Protein AF-A0A9P6SAM5-F1 (afdb_monomer)

Structure (mmCIF, N/CA/C/O backbone):
data_AF-A0A9P6SAM5-F1
#
_entry.id   AF-A0A9P6SAM5-F1
#
loop_
_atom_site.group_PDB
_atom_site.id
_atom_site.type_symbol
_atom_site.label_atom_id
_atom_site.label_alt_id
_atom_site.label_comp_id
_atom_site.label_asym_id
_atom_site.label_entity_id
_atom_site.label_seq_id
_atom_site.pdbx_PDB_ins_code
_atom_site.Cartn_x
_atom_site.Cartn_y
_atom_site.Cartn_z
_atom_site.occupancy
_atom_site.B_iso_or_equiv
_atom_site.auth_seq_id
_atom_site.auth_comp_id
_atom_site.auth_asym_id
_atom_site.auth_atom_id
_atom_site.pdbx_PDB_model_num
ATOM 1 N N . MET A 1 1 ? -20.420 4.604 18.795 1.00 51.47 1 MET A N 1
ATOM 2 C CA . MET A 1 1 ? -19.917 5.066 17.487 1.00 51.47 1 MET A CA 1
ATOM 3 C C . MET A 1 1 ? -20.581 6.407 17.239 1.00 51.47 1 MET A C 1
ATOM 5 O O . MET A 1 1 ? -21.797 6.431 17.115 1.00 51.47 1 MET A O 1
ATOM 9 N N . ASN A 1 2 ? -19.837 7.511 17.305 1.00 56.88 2 ASN A N 1
ATOM 10 C CA . ASN A 1 2 ? -20.409 8.834 17.048 1.00 56.88 2 ASN A CA 1
ATOM 11 C C . ASN A 1 2 ? -20.203 9.137 15.567 1.00 56.88 2 ASN A C 1
ATOM 13 O O . ASN A 1 2 ? -19.068 9.198 15.097 1.00 56.88 2 ASN A O 1
ATOM 17 N N . LEU A 1 3 ? -21.303 9.254 14.830 1.00 57.47 3 LEU A N 1
ATOM 18 C CA . LEU A 1 3 ? -21.285 9.698 13.444 1.00 57.47 3 LEU A CA 1
ATOM 19 C C . LEU A 1 3 ? -21.326 11.225 13.449 1.00 57.47 3 LEU A C 1
ATOM 21 O O . LEU A 1 3 ? -22.303 11.811 13.904 1.00 57.47 3 LEU A O 1
ATOM 25 N N . LEU A 1 4 ? -20.276 11.863 12.937 1.00 61.88 4 LEU A N 1
ATOM 26 C CA . LEU A 1 4 ? -20.308 13.292 12.636 1.00 61.88 4 LEU A CA 1
ATOM 27 C C . LEU A 1 4 ? -21.024 13.456 11.291 1.00 61.88 4 LEU A C 1
ATOM 29 O O . LEU A 1 4 ? -20.407 13.289 10.240 1.00 61.88 4 LEU A O 1
ATOM 33 N N . GLN A 1 5 ? -22.340 13.678 11.325 1.00 59.84 5 GLN A N 1
ATOM 34 C CA . GLN A 1 5 ? -23.149 13.887 10.112 1.00 59.84 5 GLN A CA 1
ATOM 35 C C . GLN A 1 5 ? -23.360 15.367 9.772 1.00 59.84 5 GLN A C 1
ATOM 37 O O . GLN A 1 5 ? -23.709 15.659 8.633 1.00 59.84 5 GLN A O 1
ATOM 42 N N . ASP A 1 6 ? -23.084 16.280 10.713 1.00 60.69 6 ASP A N 1
ATOM 43 C CA . ASP A 1 6 ? -23.475 17.693 10.595 1.00 60.69 6 ASP A CA 1
ATOM 44 C C . ASP A 1 6 ? -22.291 18.680 10.544 1.00 60.69 6 ASP A C 1
ATOM 46 O O . ASP A 1 6 ? -22.498 19.883 10.422 1.00 60.69 6 ASP A O 1
ATOM 50 N N . ALA A 1 7 ? -21.040 18.203 10.597 1.00 65.12 7 ALA A N 1
ATOM 51 C CA . ALA A 1 7 ? -19.860 19.071 10.534 1.00 65.12 7 ALA A CA 1
ATOM 52 C C . ALA A 1 7 ? -19.531 19.454 9.081 1.00 65.12 7 ALA A C 1
ATOM 54 O O . ALA A 1 7 ? -19.151 18.596 8.284 1.00 65.12 7 ALA A O 1
ATOM 55 N N . SER A 1 8 ? -19.647 20.736 8.733 1.00 66.69 8 SER A N 1
ATOM 56 C CA . SER A 1 8 ? -19.355 21.249 7.386 1.00 66.69 8 SER A CA 1
ATOM 57 C C . SER A 1 8 ? -17.994 21.944 7.274 1.00 66.69 8 SER A C 1
ATOM 59 O O . SER A 1 8 ? -17.423 22.005 6.187 1.00 66.69 8 SER A O 1
ATOM 61 N N . THR A 1 9 ? -17.442 22.414 8.396 1.00 70.25 9 THR A N 1
ATOM 62 C CA . THR A 1 9 ? -16.148 23.104 8.477 1.00 70.25 9 THR A CA 1
ATOM 63 C C . THR A 1 9 ? -15.215 22.451 9.505 1.00 70.25 9 THR A C 1
ATOM 65 O O . THR A 1 9 ? -15.633 21.686 10.377 1.00 70.25 9 THR A O 1
ATOM 68 N N . ALA A 1 10 ? -13.917 22.771 9.441 1.00 64.69 10 ALA A N 1
ATOM 69 C CA . ALA A 1 10 ? -12.960 22.364 10.476 1.00 64.69 10 ALA A CA 1
ATOM 70 C C . ALA A 1 10 ? -13.238 23.023 11.845 1.00 64.69 10 ALA A C 1
ATOM 72 O O . ALA A 1 10 ? -12.819 22.489 12.872 1.00 64.69 10 ALA A O 1
ATOM 73 N N . GLY A 1 11 ? -13.937 24.167 11.866 1.00 70.25 11 GLY A N 1
ATOM 74 C CA . GLY A 1 11 ? -14.442 24.788 13.092 1.00 70.25 11 GLY A CA 1
ATOM 75 C C . GLY A 1 11 ? -15.536 23.933 13.724 1.00 70.25 11 GLY A C 1
ATOM 76 O O . GLY A 1 11 ? -15.411 23.554 14.885 1.00 70.25 11 GLY A O 1
ATOM 77 N N . ASP A 1 12 ? -16.508 23.500 12.916 1.00 71.44 12 ASP A N 1
ATOM 78 C CA . ASP A 1 12 ? -17.615 22.645 13.359 1.00 71.44 12 ASP A CA 1
ATOM 79 C C . ASP A 1 12 ? -17.099 21.330 13.964 1.00 71.44 12 ASP A C 1
ATOM 81 O O . ASP A 1 12 ? -17.643 20.836 14.947 1.00 71.44 12 ASP A O 1
ATOM 85 N N . LEU A 1 13 ? -16.005 20.770 13.427 1.00 69.31 13 LEU A N 1
ATOM 86 C CA . LEU A 1 13 ? -15.361 19.582 14.001 1.00 69.31 13 LEU A CA 1
ATOM 87 C C . LEU A 1 13 ? -14.906 19.794 15.450 1.00 69.31 13 LEU A C 1
ATOM 89 O O . LEU A 1 13 ? -14.982 18.856 16.239 1.00 69.31 13 LEU A O 1
ATOM 93 N N . LYS A 1 14 ? -14.426 20.988 15.816 1.00 69.25 14 LYS A N 1
ATOM 94 C CA . LYS A 1 14 ? -14.020 21.277 17.200 1.00 69.25 14 LYS A CA 1
ATOM 95 C C . LYS A 1 14 ? -15.232 21.360 18.121 1.00 69.25 14 LYS A C 1
ATOM 97 O O . LYS A 1 14 ? -15.171 20.844 19.234 1.00 69.25 14 LYS A O 1
ATOM 102 N N . ASP A 1 15 ? -16.323 21.936 17.630 1.00 67.69 15 ASP A N 1
ATOM 103 C CA . ASP A 1 15 ? -17.538 22.168 18.412 1.00 67.69 15 ASP A CA 1
ATOM 104 C C . ASP A 1 15 ? -18.395 20.898 18.566 1.00 67.69 15 ASP A C 1
ATOM 106 O O . ASP A 1 15 ? -19.026 20.694 19.604 1.00 67.69 15 ASP A O 1
ATOM 110 N N . LEU A 1 16 ? -18.377 19.988 17.582 1.00 66.06 16 LEU A N 1
ATOM 111 C CA . LEU A 1 16 ? -19.102 18.712 17.656 1.00 66.06 16 LEU A CA 1
ATOM 112 C C . LEU A 1 16 ? -18.450 17.681 18.594 1.00 66.06 16 LEU A C 1
ATOM 114 O O . LEU A 1 16 ? -19.104 16.717 19.006 1.00 66.06 16 LEU A O 1
ATOM 118 N N . ILE A 1 17 ? -17.174 17.840 18.953 1.00 66.12 17 ILE A N 1
ATOM 119 C CA . ILE A 1 17 ? -16.481 16.903 19.843 1.00 66.12 17 ILE A CA 1
ATOM 120 C C . ILE A 1 17 ? -16.696 17.344 21.301 1.00 66.12 17 ILE A C 1
ATOM 122 O O . ILE A 1 17 ? -15.814 17.879 21.964 1.00 66.12 17 ILE A O 1
ATOM 126 N N . ILE A 1 18 ? -17.898 17.081 21.820 1.00 59.84 18 ILE A N 1
ATOM 127 C CA . ILE A 1 18 ? -18.343 17.521 23.158 1.00 59.84 18 ILE A CA 1
ATOM 128 C C . ILE A 1 18 ? -17.562 16.826 24.300 1.00 59.84 18 ILE A C 1
ATOM 130 O O . ILE A 1 18 ? -17.413 17.381 25.387 1.00 59.84 18 ILE A O 1
ATOM 134 N N . THR A 1 19 ? -16.991 15.635 24.066 1.00 67.38 19 THR A N 1
ATOM 135 C CA . THR A 1 19 ? -16.097 14.939 25.020 1.00 67.38 19 THR A CA 1
ATOM 136 C C . THR A 1 19 ? -14.892 14.305 24.303 1.00 67.38 19 THR A C 1
ATOM 138 O O . THR A 1 19 ? -14.889 13.098 24.036 1.00 67.38 19 THR A O 1
ATOM 141 N N . PRO A 1 20 ? -13.848 15.086 23.972 1.00 71.56 20 PRO A N 1
ATOM 142 C CA . PRO A 1 20 ? -12.779 14.654 23.064 1.00 71.56 20 PRO A CA 1
ATOM 143 C C . PRO A 1 20 ? -11.915 13.513 23.601 1.00 71.56 20 PRO A C 1
ATOM 145 O O . PRO A 1 20 ? -11.496 12.615 22.872 1.00 71.56 20 PRO A O 1
ATOM 148 N N . HIS A 1 21 ? -11.666 13.513 24.907 1.00 77.62 21 HIS A N 1
ATOM 149 C CA . HIS A 1 21 ? -10.628 12.673 25.502 1.00 77.62 21 HIS A CA 1
ATOM 150 C C . HIS A 1 21 ? -11.028 11.205 25.702 1.00 77.62 21 HIS A C 1
ATOM 152 O O . HIS A 1 21 ? -10.173 10.382 26.031 1.00 77.62 21 HIS A O 1
ATOM 158 N N . THR A 1 22 ? -12.305 10.857 25.530 1.00 85.31 22 THR A N 1
ATOM 159 C CA . THR A 1 22 ? -12.810 9.484 25.709 1.00 85.31 22 THR A CA 1
ATOM 160 C C . THR A 1 22 ? -13.131 8.786 24.392 1.00 85.31 22 THR A C 1
ATOM 162 O O . THR A 1 22 ? -13.292 7.564 24.382 1.00 85.31 22 THR A O 1
ATOM 165 N N . LEU A 1 23 ? -13.200 9.521 23.278 1.00 89.88 23 LEU A N 1
ATOM 166 C CA . LEU A 1 23 ? -13.583 8.957 21.991 1.00 89.88 23 LEU A CA 1
ATOM 167 C C . LEU A 1 23 ? -12.444 8.101 21.414 1.00 89.88 23 LEU A C 1
ATOM 169 O O . LEU A 1 23 ? -11.358 8.593 21.117 1.00 89.88 23 LEU A O 1
ATOM 173 N N . LYS A 1 24 ? -12.716 6.804 21.242 1.00 93.12 24 LYS A N 1
ATOM 174 C CA . LYS A 1 24 ? -11.778 5.827 20.661 1.00 93.12 24 LYS A CA 1
ATOM 175 C C . LYS A 1 24 ? -12.062 5.489 19.202 1.00 93.12 24 LYS A C 1
ATOM 177 O O . LYS A 1 24 ? -11.196 4.952 18.523 1.00 93.12 24 LYS A O 1
ATOM 182 N N . SER A 1 25 ? -13.269 5.766 18.722 1.00 92.31 25 SER A N 1
ATOM 183 C CA . SER A 1 25 ? -13.698 5.428 17.369 1.00 92.31 25 SER A CA 1
ATOM 184 C C . SER A 1 25 ? -14.404 6.616 16.744 1.00 92.31 25 SER A C 1
ATOM 186 O O . SER A 1 25 ? -15.349 7.151 17.330 1.00 92.31 25 SER A O 1
ATOM 188 N N . LEU A 1 26 ? -13.929 7.011 15.568 1.00 91.25 26 LEU A N 1
ATOM 189 C CA . LEU A 1 26 ? -14.479 8.091 14.776 1.00 91.25 26 LEU A CA 1
ATOM 190 C C . LEU A 1 26 ? -14.817 7.583 13.378 1.00 91.25 26 LEU A C 1
ATOM 192 O O . LEU A 1 26 ? -13.990 6.976 12.696 1.00 91.25 26 LEU A O 1
ATOM 196 N N . THR A 1 27 ? -16.034 7.895 12.949 1.00 89.75 27 THR A N 1
ATOM 197 C CA . THR A 1 27 ? -16.479 7.684 11.580 1.00 89.75 27 THR A CA 1
ATOM 198 C C . THR A 1 27 ? -16.759 9.037 10.945 1.00 89.75 27 THR A C 1
ATOM 200 O O . THR A 1 27 ? -17.640 9.764 11.408 1.00 89.75 27 THR A O 1
ATOM 203 N N . VAL A 1 28 ? -15.998 9.380 9.907 1.00 85.06 28 VAL A N 1
ATOM 204 C CA . VAL A 1 28 ? -16.066 10.683 9.231 1.00 85.06 28 VAL A CA 1
ATOM 205 C C . VAL A 1 28 ? -16.669 10.501 7.848 1.00 85.06 28 VAL A C 1
ATOM 207 O O . VAL A 1 28 ? -16.308 9.573 7.137 1.00 85.06 28 VAL A O 1
ATOM 210 N N . ASN A 1 29 ? -17.583 11.380 7.447 1.00 83.69 29 ASN A N 1
ATOM 211 C CA . ASN A 1 29 ? -18.014 11.476 6.057 1.00 83.69 29 ASN A CA 1
ATOM 212 C C . ASN A 1 29 ? -17.255 12.618 5.380 1.00 83.69 29 ASN A C 1
ATOM 214 O O . ASN A 1 29 ? -17.673 13.776 5.434 1.00 83.69 29 ASN A O 1
ATOM 218 N N . TRP A 1 30 ? -16.138 12.301 4.728 1.00 78.31 30 TRP A N 1
ATOM 219 C CA . TRP A 1 30 ? -15.277 13.341 4.170 1.00 78.31 30 TRP A CA 1
ATOM 220 C C . TRP A 1 30 ? -15.903 14.115 3.000 1.00 78.31 30 TRP A C 1
ATOM 222 O O . TRP A 1 30 ? -15.446 15.216 2.697 1.00 78.31 30 TRP A O 1
ATOM 232 N N . ASN A 1 31 ? -16.994 13.618 2.395 1.00 74.62 31 ASN A N 1
ATOM 233 C CA . ASN A 1 31 ? -17.744 14.342 1.356 1.00 74.62 31 ASN A CA 1
ATOM 234 C C . ASN A 1 31 ? -18.232 15.720 1.801 1.00 74.62 31 ASN A C 1
ATOM 236 O O . ASN A 1 31 ? -18.434 16.586 0.950 1.00 74.62 31 ASN A O 1
ATOM 240 N N . MET A 1 32 ? -18.418 15.938 3.104 1.00 71.38 32 MET A N 1
ATOM 241 C CA . MET A 1 32 ? -18.836 17.242 3.618 1.00 71.38 32 MET A CA 1
ATOM 242 C C . MET A 1 32 ? -17.766 18.315 3.397 1.00 71.38 32 MET A C 1
ATOM 244 O O . MET A 1 32 ? -18.106 19.441 3.050 1.00 71.38 32 MET A O 1
ATOM 248 N N . PHE A 1 33 ? -16.487 17.940 3.478 1.0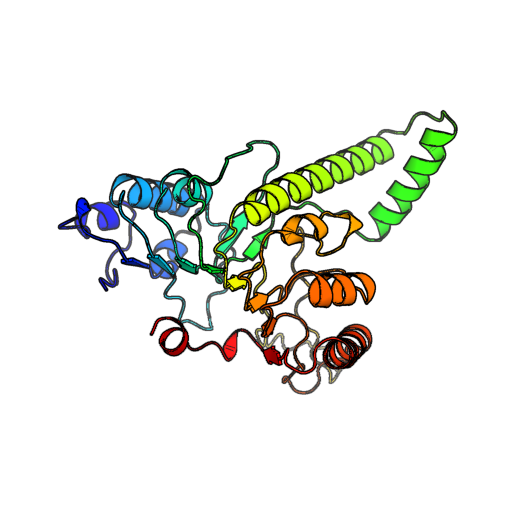0 69.44 33 PHE A N 1
ATOM 249 C CA . PHE A 1 33 ? -15.349 18.846 3.287 1.00 69.44 33 PHE A CA 1
ATOM 250 C C . PHE A 1 33 ? -14.933 18.985 1.815 1.00 69.44 33 PHE A C 1
ATOM 252 O O . PHE A 1 33 ? -14.198 19.901 1.457 1.00 69.44 33 PHE A O 1
ATOM 259 N N . ILE A 1 34 ? -15.398 18.085 0.939 1.00 66.00 34 ILE A N 1
ATOM 260 C CA . ILE A 1 34 ? -14.992 18.042 -0.476 1.00 66.00 34 ILE A CA 1
ATOM 261 C C . ILE A 1 34 ? -15.602 19.192 -1.294 1.00 66.00 34 ILE A C 1
ATOM 263 O O . ILE A 1 34 ? -15.037 19.555 -2.322 1.00 66.00 34 ILE A O 1
ATOM 267 N N . LYS A 1 35 ? -16.696 19.824 -0.836 1.00 65.69 35 LYS A N 1
ATOM 268 C CA . LYS A 1 35 ? -17.337 20.939 -1.563 1.00 65.69 35 LYS A CA 1
ATOM 269 C C . LYS A 1 35 ? -16.407 22.131 -1.821 1.00 65.69 35 LYS A C 1
ATOM 271 O O . LYS A 1 35 ? -16.657 22.873 -2.764 1.00 65.69 35 LYS A O 1
ATOM 276 N N . GLU A 1 36 ? -15.352 22.295 -1.024 1.00 58.50 36 GLU A N 1
ATOM 277 C CA . GLU A 1 36 ? -14.400 23.406 -1.156 1.00 58.50 36 GLU A CA 1
ATOM 278 C C . GLU A 1 36 ? -13.076 23.018 -1.843 1.00 58.50 36 GLU A C 1
ATOM 280 O O . GLU A 1 36 ? -12.222 23.875 -2.031 1.00 58.50 36 GLU A O 1
ATOM 285 N N . GLU A 1 37 ? -12.893 21.750 -2.238 1.00 58.47 37 GLU A N 1
ATOM 286 C CA . GLU A 1 37 ? -11.752 21.208 -3.010 1.00 58.47 37 GLU A CA 1
ATOM 287 C C . GLU A 1 37 ? -10.315 21.549 -2.540 1.00 58.47 37 GLU A C 1
ATOM 289 O O . GLU A 1 37 ? -9.358 21.176 -3.223 1.00 58.47 37 GLU A O 1
ATOM 294 N N . THR A 1 38 ? -10.083 22.188 -1.387 1.00 68.69 38 THR A N 1
ATOM 295 C CA . THR A 1 38 ? -8.704 22.510 -0.984 1.00 68.69 38 THR A CA 1
ATOM 296 C C . THR A 1 38 ? -8.073 21.416 -0.120 1.00 68.69 38 THR A C 1
ATOM 298 O O . THR A 1 38 ? -8.572 21.035 0.938 1.00 68.69 38 THR A O 1
ATOM 301 N N . TYR A 1 39 ? -6.898 20.948 -0.553 1.00 74.31 39 TYR A N 1
ATOM 302 C CA . TYR A 1 39 ? -5.976 20.122 0.241 1.00 74.31 39 TYR A CA 1
ATOM 303 C C . TYR A 1 39 ? -5.739 20.700 1.649 1.00 74.31 39 TYR A C 1
ATOM 305 O O . TYR A 1 39 ? -5.598 19.959 2.621 1.00 74.31 39 TYR A O 1
ATOM 313 N N . TYR A 1 40 ? -5.737 22.032 1.760 1.00 80.50 40 TYR A N 1
ATOM 314 C CA . TYR A 1 40 ? -5.531 22.750 3.011 1.00 80.50 40 TYR A CA 1
ATOM 315 C C . TYR A 1 40 ? -6.639 22.471 4.036 1.00 80.50 40 TYR A C 1
ATOM 317 O O . TYR A 1 40 ? -6.326 22.164 5.184 1.00 80.50 40 TYR A O 1
ATOM 325 N N . THR A 1 41 ? -7.915 22.486 3.630 1.00 80.75 41 THR A N 1
ATOM 326 C CA . THR A 1 41 ? -9.040 22.194 4.537 1.00 80.75 41 THR A CA 1
ATOM 327 C C . THR A 1 41 ? -8.932 20.791 5.134 1.00 80.75 41 THR A C 1
ATOM 329 O O . THR A 1 41 ? -9.124 20.618 6.337 1.00 80.75 41 THR A O 1
ATOM 332 N N . LEU A 1 42 ? -8.560 19.789 4.329 1.00 80.25 42 LEU A N 1
ATOM 333 C CA . LEU A 1 42 ? -8.363 18.425 4.828 1.00 80.25 42 LEU A CA 1
ATOM 334 C C . LEU A 1 42 ? -7.151 18.309 5.751 1.00 80.25 42 LEU A C 1
ATOM 336 O O . LEU A 1 42 ? -7.236 17.630 6.768 1.00 80.25 42 LEU A O 1
ATOM 340 N N . LEU A 1 43 ? -6.042 18.983 5.436 1.00 84.19 43 LEU A N 1
ATOM 341 C CA . LEU A 1 43 ? -4.866 19.001 6.305 1.00 84.19 43 LEU A CA 1
ATOM 342 C C . LEU A 1 43 ? -5.190 19.613 7.676 1.00 84.19 43 LEU A C 1
ATOM 344 O O . LEU A 1 43 ? -4.806 19.055 8.704 1.00 84.19 43 LEU A O 1
ATOM 348 N N . GLU A 1 44 ? -5.910 20.734 7.707 1.00 85.56 44 GLU A N 1
ATOM 349 C CA . GLU A 1 44 ? -6.327 21.366 8.961 1.00 85.56 44 GLU A CA 1
ATOM 350 C C . GLU A 1 44 ? -7.352 20.513 9.719 1.00 85.56 44 GLU A C 1
ATOM 352 O O . GLU A 1 44 ? -7.252 20.392 10.940 1.00 85.56 44 GLU A O 1
ATOM 357 N N . ALA A 1 45 ? -8.270 19.836 9.021 1.00 84.12 45 ALA A N 1
ATOM 358 C CA . ALA A 1 45 ? -9.174 18.866 9.637 1.00 84.12 45 ALA A CA 1
ATOM 359 C C . ALA A 1 45 ? -8.409 17.680 10.254 1.00 84.12 45 ALA A C 1
ATOM 361 O O . ALA A 1 45 ? -8.667 17.322 11.403 1.00 84.12 45 ALA A O 1
ATOM 362 N N . SER A 1 46 ? -7.416 17.117 9.553 1.00 85.50 46 SER A N 1
ATOM 363 C CA . SER A 1 46 ? -6.526 16.070 10.079 1.00 85.50 46 SER A CA 1
ATOM 364 C C . SER A 1 46 ? -5.798 16.515 11.341 1.00 85.50 46 SER A C 1
ATOM 366 O O . SER A 1 46 ? -5.745 15.766 12.316 1.00 85.50 46 SER A O 1
ATOM 368 N N . LYS A 1 47 ? -5.246 17.736 11.345 1.00 88.19 47 LYS A N 1
ATOM 369 C CA . LYS A 1 47 ? -4.574 18.316 12.517 1.00 88.19 47 LYS A CA 1
ATOM 370 C C . LYS A 1 47 ? -5.545 18.547 13.674 1.00 88.19 47 LYS A C 1
ATOM 372 O O . LYS A 1 47 ? -5.199 18.264 14.817 1.00 88.19 47 LYS A O 1
ATOM 377 N N . ALA A 1 48 ? -6.750 19.041 13.394 1.00 87.50 48 ALA A N 1
ATOM 378 C CA . ALA A 1 48 ? -7.775 19.262 14.409 1.00 87.50 48 ALA A CA 1
ATOM 379 C C . ALA A 1 48 ? -8.213 17.939 15.048 1.00 87.50 48 ALA A C 1
ATOM 381 O O . ALA A 1 48 ? -8.216 17.823 16.270 1.00 87.50 48 ALA A O 1
ATOM 382 N N . ILE A 1 49 ? -8.486 16.917 14.233 1.00 87.62 49 ILE A N 1
ATOM 383 C CA . ILE A 1 49 ? -8.786 15.558 14.695 1.00 87.62 49 ILE A CA 1
ATOM 384 C C . ILE A 1 49 ? -7.637 15.046 15.571 1.00 87.62 49 ILE A C 1
ATOM 386 O O . ILE A 1 49 ? -7.877 14.673 16.724 1.00 87.62 49 ILE A O 1
ATOM 390 N N . ALA A 1 50 ? -6.394 15.116 15.073 1.00 88.81 50 ALA A N 1
ATOM 391 C CA . ALA A 1 50 ? -5.182 14.722 15.796 1.00 88.81 50 ALA A CA 1
ATOM 392 C C . ALA A 1 50 ? -5.073 15.372 17.183 1.00 88.81 50 ALA A C 1
ATOM 394 O O . ALA A 1 50 ? -4.844 14.675 18.172 1.00 88.81 50 ALA A O 1
ATOM 395 N N . ALA A 1 51 ? -5.298 16.684 17.264 1.00 88.50 51 ALA A N 1
ATOM 396 C CA . ALA A 1 51 ? -5.226 17.442 18.508 1.00 88.50 51 ALA A CA 1
ATOM 397 C C . ALA A 1 51 ? -6.377 17.124 19.477 1.00 88.50 51 ALA A C 1
ATOM 399 O O . ALA A 1 51 ? -6.167 17.044 20.687 1.00 88.50 51 ALA A O 1
ATOM 400 N N . CYS A 1 52 ? -7.595 16.938 18.965 1.00 88.38 52 CYS A N 1
ATOM 401 C CA . CYS A 1 52 ? -8.783 16.755 19.795 1.00 88.38 52 CYS A CA 1
ATOM 402 C C . CYS A 1 52 ? -8.939 15.316 20.306 1.00 88.38 52 CYS A C 1
ATOM 404 O O . CYS A 1 52 ? -9.481 15.116 21.389 1.00 88.38 52 CYS A O 1
ATOM 406 N N . LEU A 1 53 ? -8.464 14.304 19.574 1.00 91.50 53 LEU A N 1
ATOM 407 C CA . LEU A 1 53 ? -8.795 12.896 19.841 1.00 91.50 53 LEU A CA 1
ATOM 408 C C . LEU A 1 53 ? -7.574 12.022 20.180 1.00 91.50 53 LEU A C 1
ATOM 410 O O . LEU A 1 53 ? -7.379 10.988 19.548 1.00 91.50 53 LEU A O 1
ATOM 414 N N . PRO A 1 54 ? -6.750 12.342 21.195 1.00 91.00 54 PRO A N 1
ATOM 415 C CA . PRO A 1 54 ? -5.459 11.675 21.436 1.00 91.00 54 PRO A CA 1
ATOM 416 C C . PRO A 1 54 ? -5.550 10.165 21.735 1.00 91.00 54 PRO A C 1
ATOM 418 O O . PRO A 1 54 ? -4.540 9.461 21.734 1.00 91.00 54 PRO A O 1
ATOM 421 N N . ARG A 1 55 ? -6.754 9.650 22.022 1.00 93.06 55 ARG A N 1
ATOM 422 C CA . ARG A 1 55 ? -7.027 8.230 22.288 1.00 93.06 55 ARG A CA 1
ATOM 423 C C . ARG A 1 55 ? -7.706 7.510 21.121 1.00 93.06 55 ARG A C 1
ATOM 425 O O . ARG A 1 55 ? -8.246 6.427 21.329 1.00 93.06 55 ARG A O 1
ATOM 432 N N . LEU A 1 56 ? -7.696 8.094 19.924 1.00 94.75 56 LEU A N 1
ATOM 433 C CA . LEU A 1 56 ? -8.302 7.483 18.750 1.00 94.75 56 LEU A CA 1
ATOM 434 C C . LEU A 1 56 ? -7.617 6.145 18.421 1.00 94.75 56 LEU A C 1
ATOM 436 O O . LEU A 1 56 ? -6.406 6.078 18.212 1.00 94.75 56 LEU A O 1
ATOM 440 N N . GLU A 1 57 ? -8.411 5.079 18.393 1.00 96.00 57 GLU A N 1
ATOM 441 C CA . GLU A 1 57 ? -8.002 3.722 18.020 1.00 96.00 57 GLU A CA 1
ATOM 442 C C . GLU A 1 57 ? -8.556 3.334 16.641 1.00 96.00 57 GLU A C 1
ATOM 444 O O . GLU A 1 57 ? -7.943 2.542 15.929 1.00 96.00 57 GLU A O 1
ATOM 449 N N . VAL A 1 58 ? -9.703 3.892 16.246 1.00 95.19 58 VAL A N 1
ATOM 450 C CA . VAL A 1 58 ? -10.402 3.559 15.001 1.00 95.19 58 VAL A CA 1
ATOM 451 C C . VAL A 1 58 ? -10.785 4.835 14.265 1.00 95.19 58 VAL A C 1
ATOM 453 O O . VAL A 1 58 ? -11.563 5.633 14.785 1.00 95.19 58 VAL A O 1
ATOM 456 N N . LEU A 1 59 ? -10.283 4.999 13.044 1.00 93.44 59 LEU A N 1
ATOM 457 C CA . LEU A 1 59 ? -10.700 6.037 12.112 1.00 93.44 59 LEU A CA 1
ATOM 458 C C . LEU A 1 59 ? -11.197 5.389 10.824 1.00 93.44 59 LEU A C 1
ATOM 460 O O . LEU A 1 59 ? -10.431 4.744 10.106 1.00 93.44 59 LEU A O 1
ATOM 464 N N . VAL A 1 60 ? -12.483 5.574 10.542 1.00 91.69 60 VAL A N 1
ATOM 465 C CA . VAL A 1 60 ? -13.132 5.018 9.355 1.00 91.69 60 VAL A CA 1
ATOM 466 C C . VAL A 1 60 ? -13.803 6.131 8.569 1.00 91.69 60 VAL A C 1
ATOM 468 O O . VAL A 1 60 ? -14.443 7.021 9.128 1.00 91.69 60 VAL A O 1
ATOM 471 N N . ASP A 1 61 ? -13.673 6.064 7.260 1.00 87.44 61 ASP A N 1
ATOM 472 C CA . ASP A 1 61 ? -14.415 6.881 6.327 1.00 87.44 61 ASP A CA 1
ATOM 473 C C . ASP A 1 61 ? -15.759 6.228 5.974 1.00 87.44 61 ASP A C 1
ATOM 475 O O . ASP A 1 61 ? -15.841 5.049 5.632 1.00 87.44 61 ASP A O 1
ATOM 479 N N . ASN A 1 62 ? -16.829 7.013 6.040 1.00 79.50 62 ASN A N 1
ATOM 480 C CA . ASN A 1 62 ? -18.189 6.610 5.702 1.00 79.50 62 ASN A CA 1
ATOM 481 C C . ASN A 1 62 ? -18.565 6.999 4.269 1.00 79.50 62 ASN A C 1
ATOM 483 O O . ASN A 1 62 ? -19.689 7.443 4.009 1.00 79.50 62 ASN A O 1
ATOM 487 N N . LEU A 1 63 ? -17.643 6.852 3.317 1.00 70.62 63 LEU A N 1
ATOM 488 C CA . LEU A 1 63 ? -17.959 6.968 1.897 1.00 70.62 63 LEU A CA 1
ATOM 489 C C . LEU A 1 63 ? -18.845 5.792 1.449 1.00 70.62 63 LEU A C 1
ATOM 491 O O . LEU A 1 63 ? -18.407 4.849 0.797 1.00 70.62 63 LEU A O 1
ATOM 495 N N . LYS A 1 64 ? -20.144 5.871 1.762 1.00 62.41 64 LYS A N 1
ATOM 496 C CA . LYS A 1 64 ? -21.190 5.016 1.172 1.00 62.41 64 LYS A CA 1
ATOM 497 C C . LYS A 1 64 ? -21.549 5.442 -0.253 1.00 62.41 64 LYS A C 1
ATOM 499 O O . LYS A 1 64 ? -22.204 4.690 -0.978 1.00 62.41 64 LYS A O 1
ATOM 504 N N . SER A 1 6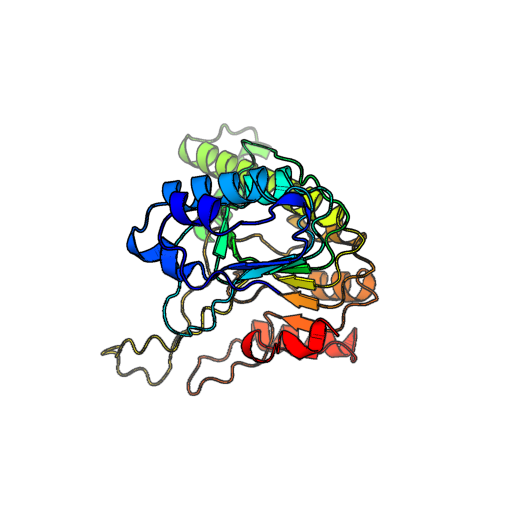5 ? -21.176 6.657 -0.668 1.00 53.72 65 SER A N 1
ATOM 505 C CA . SER A 1 65 ? -21.589 7.192 -1.963 1.00 53.72 65 SER A CA 1
ATOM 506 C C . SER A 1 65 ? -20.728 6.614 -3.089 1.00 53.72 65 SER A C 1
ATOM 508 O O . SER A 1 65 ? -19.543 6.891 -3.232 1.00 53.72 65 SER A O 1
ATOM 510 N N . LYS A 1 66 ? -21.366 5.829 -3.961 1.00 54.81 66 LYS A N 1
ATOM 511 C CA . LYS A 1 66 ? -20.777 5.277 -5.194 1.00 54.81 66 LYS A CA 1
ATOM 512 C C . LYS A 1 66 ? -20.361 6.348 -6.227 1.00 54.81 66 LYS A C 1
ATOM 514 O O . LYS A 1 66 ? -20.046 5.987 -7.353 1.00 54.81 66 LYS A O 1
ATOM 519 N N . ILE A 1 67 ? -20.467 7.645 -5.911 1.00 51.16 67 ILE A N 1
ATOM 520 C CA . ILE A 1 67 ? -20.668 8.699 -6.924 1.00 51.16 67 ILE A CA 1
ATOM 521 C C . ILE A 1 67 ? -19.634 9.840 -6.872 1.00 51.16 67 ILE A C 1
ATOM 523 O O . ILE A 1 67 ? -19.472 10.528 -7.873 1.00 51.16 67 ILE A O 1
ATOM 527 N N . ALA A 1 68 ? -18.845 10.017 -5.810 1.00 50.28 68 ALA A N 1
ATOM 528 C CA . ALA A 1 68 ? -17.834 11.080 -5.775 1.00 50.28 68 ALA A CA 1
ATOM 529 C C . ALA A 1 68 ? -16.440 10.499 -5.528 1.00 50.28 68 ALA A C 1
ATOM 531 O O . ALA A 1 68 ? -15.982 10.369 -4.397 1.00 50.28 68 ALA A O 1
ATOM 532 N N . TYR A 1 69 ? -15.767 10.125 -6.616 1.00 54.97 69 TYR A N 1
ATOM 533 C CA . TYR A 1 69 ? -14.363 9.717 -6.618 1.00 54.97 69 TYR A CA 1
ATOM 534 C C . TYR A 1 69 ? -13.510 10.921 -6.252 1.00 54.97 69 TYR A C 1
ATOM 536 O O . TYR A 1 69 ? -13.100 11.693 -7.122 1.00 54.97 69 TYR A O 1
ATOM 544 N N . SER A 1 70 ? -13.300 11.124 -4.955 1.00 51.47 70 SER A N 1
ATOM 545 C CA . SER A 1 70 ? -12.532 12.261 -4.487 1.00 51.47 70 SER A CA 1
ATOM 546 C C . SER A 1 70 ? -11.110 12.143 -5.049 1.00 51.47 70 SER A C 1
ATOM 548 O O . SER A 1 70 ? -10.369 11.194 -4.794 1.00 51.47 70 SER A O 1
ATOM 550 N N . ARG A 1 71 ? -10.737 13.117 -5.882 1.00 57.78 71 ARG A N 1
ATOM 551 C CA . ARG A 1 71 ? -9.354 13.368 -6.308 1.00 57.78 71 ARG A CA 1
ATOM 552 C C . ARG A 1 71 ? -8.520 13.943 -5.166 1.00 57.78 71 ARG A C 1
ATOM 554 O O . ARG A 1 71 ? -7.387 14.357 -5.396 1.00 57.78 71 ARG A O 1
ATOM 561 N N . VAL A 1 72 ? -9.098 14.051 -3.974 1.00 62.62 72 VAL A N 1
ATOM 562 C CA . VAL A 1 72 ? -8.543 14.881 -2.930 1.00 62.62 72 VAL A CA 1
ATOM 563 C C . VAL A 1 72 ? -7.484 14.072 -2.206 1.00 62.62 72 VAL A C 1
ATOM 565 O O . VAL A 1 72 ? -7.764 13.078 -1.532 1.00 62.62 72 VAL A O 1
ATOM 568 N N . SER A 1 73 ? -6.238 14.484 -2.416 1.00 67.88 73 SER A N 1
ATOM 569 C CA . SER A 1 73 ? -5.115 14.035 -1.611 1.00 67.88 73 SER A CA 1
ATOM 570 C C . SER A 1 73 ? -5.412 14.384 -0.164 1.00 67.88 73 SER A C 1
ATOM 572 O O . SER A 1 73 ? -5.646 15.545 0.168 1.00 67.88 73 SER A O 1
ATOM 574 N N . PHE A 1 74 ? -5.458 13.363 0.678 1.00 68.44 74 PHE A N 1
ATOM 575 C CA . PHE A 1 74 ? -5.689 13.534 2.093 1.00 68.44 74 PHE A CA 1
ATOM 576 C C . PHE A 1 74 ? -4.332 13.503 2.780 1.00 68.44 74 PHE A C 1
ATOM 578 O O . PHE A 1 74 ? -3.596 12.521 2.663 1.00 68.44 74 PHE A O 1
ATOM 585 N N . ALA A 1 75 ? -4.001 14.571 3.498 1.00 77.25 75 ALA A N 1
ATOM 586 C CA . ALA A 1 75 ? -2.809 14.575 4.326 1.00 77.25 75 ALA A CA 1
ATOM 587 C C . ALA A 1 75 ? -3.057 13.690 5.556 1.00 77.25 75 ALA A C 1
ATOM 589 O O . ALA A 1 75 ? -3.654 14.124 6.548 1.00 77.25 75 ALA A O 1
ATOM 590 N N . LEU A 1 76 ? -2.673 12.415 5.457 1.00 82.62 76 LEU A N 1
ATOM 591 C CA . LEU A 1 76 ? -2.760 11.440 6.548 1.00 82.62 76 LEU A CA 1
ATOM 592 C C . LEU A 1 76 ? -1.597 11.526 7.511 1.00 82.62 76 LEU A C 1
ATOM 594 O O . LEU A 1 76 ? -1.653 10.952 8.597 1.00 82.62 76 LEU A O 1
ATOM 598 N N . GLU A 1 77 ? -0.543 12.220 7.113 1.00 84.69 77 GLU A N 1
ATOM 599 C CA . GLU A 1 77 ? 0.689 12.326 7.861 1.00 84.69 77 GLU A CA 1
ATOM 600 C C . GLU A 1 77 ? 0.421 12.816 9.294 1.00 84.69 77 GLU A C 1
ATOM 602 O O . GLU A 1 77 ? 0.864 12.126 10.210 1.00 84.69 77 GLU A O 1
ATOM 607 N N . PRO A 1 78 ? -0.388 13.870 9.552 1.00 87.88 78 PRO A N 1
ATOM 608 C CA . PRO A 1 78 ? -0.693 14.286 10.923 1.00 87.88 78 PRO A CA 1
ATOM 609 C C . PRO A 1 78 ? -1.398 13.206 11.752 1.00 87.88 78 PRO A C 1
ATOM 611 O O . PRO A 1 78 ? -1.114 13.063 12.937 1.00 87.88 78 PRO A O 1
ATOM 614 N N . ILE A 1 79 ? -2.293 12.422 11.145 1.00 89.06 79 ILE A N 1
ATOM 615 C CA . ILE A 1 79 ? -3.040 11.351 11.822 1.00 89.06 79 ILE A CA 1
ATOM 616 C C . ILE A 1 79 ? -2.088 10.209 12.189 1.00 89.06 79 ILE A C 1
ATOM 618 O O . ILE A 1 79 ? -2.008 9.807 13.350 1.00 89.06 79 ILE A O 1
ATOM 622 N N . LEU A 1 80 ? -1.312 9.727 11.215 1.00 90.62 80 LEU A N 1
ATOM 623 C CA . LEU A 1 80 ? -0.349 8.641 11.411 1.00 90.62 80 LEU A CA 1
ATOM 624 C C . LEU A 1 80 ? 0.797 9.031 12.356 1.00 90.62 80 LEU A C 1
ATOM 626 O O . LEU A 1 80 ? 1.359 8.154 13.007 1.00 90.62 80 LEU A O 1
ATOM 630 N N . GLN A 1 81 ? 1.135 10.319 12.459 1.00 91.12 81 GLN A N 1
ATOM 631 C CA . GLN A 1 81 ? 2.157 10.842 13.376 1.00 91.12 81 GLN A CA 1
ATOM 632 C C . GLN A 1 81 ? 1.647 11.119 14.793 1.00 91.12 81 GLN A C 1
ATOM 634 O O . GLN A 1 81 ? 2.449 11.159 15.721 1.00 91.12 81 GLN A O 1
ATOM 639 N N . SER A 1 82 ? 0.346 11.346 14.976 1.00 91.50 82 SER A N 1
ATOM 640 C CA . SER A 1 82 ? -0.185 11.777 16.278 1.00 91.50 82 SER A CA 1
ATOM 641 C C . SER A 1 82 ? -0.760 10.630 17.104 1.00 91.50 82 SER A C 1
ATOM 643 O O . SER A 1 82 ? -0.793 10.707 18.331 1.00 91.50 82 SER A O 1
ATOM 645 N N . TYR A 1 83 ? -1.215 9.547 16.468 1.00 93.31 83 TYR A N 1
ATOM 646 C CA . TYR A 1 83 ? -1.951 8.492 17.165 1.00 93.31 83 TYR A CA 1
ATOM 647 C C . TYR A 1 83 ? -1.139 7.224 17.394 1.00 93.31 83 TYR A C 1
ATOM 649 O O . TYR A 1 83 ? -1.162 6.303 16.587 1.00 93.31 83 TYR A O 1
ATOM 657 N N . HIS A 1 84 ? -0.516 7.111 18.568 1.00 93.75 84 HIS A N 1
ATOM 658 C CA . HIS A 1 84 ? 0.204 5.902 18.994 1.00 93.75 84 HIS A CA 1
ATOM 659 C C . HIS A 1 84 ? -0.696 4.666 19.186 1.00 93.75 84 HIS A C 1
ATOM 661 O O . HIS A 1 84 ? -0.224 3.530 19.120 1.00 93.75 84 HIS A O 1
ATOM 667 N N . ASN A 1 85 ? -1.995 4.870 19.433 1.00 95.00 85 ASN A N 1
ATOM 668 C CA . ASN A 1 85 ? -2.959 3.797 19.699 1.00 95.00 85 ASN A CA 1
ATOM 669 C C . ASN A 1 85 ? -3.847 3.444 18.498 1.00 95.00 85 ASN A C 1
ATOM 671 O O . ASN A 1 85 ? -4.755 2.633 18.657 1.00 95.00 85 ASN A O 1
ATOM 675 N N . LEU A 1 86 ? -3.595 4.019 17.318 1.00 96.50 86 LEU A N 1
ATOM 676 C CA . LEU A 1 86 ? -4.399 3.748 16.131 1.00 96.50 86 LEU A CA 1
ATOM 677 C C . LEU A 1 86 ? -4.257 2.278 15.705 1.00 96.50 86 LEU A C 1
ATOM 679 O O . LEU A 1 86 ? -3.167 1.803 15.400 1.00 96.50 86 LEU A O 1
ATOM 683 N N . ARG A 1 87 ? -5.378 1.559 15.692 1.00 97.31 87 ARG A N 1
ATOM 684 C CA . ARG A 1 87 ? -5.497 0.151 15.284 1.00 97.31 87 ARG A CA 1
ATOM 685 C C . ARG A 1 87 ? -6.151 0.021 13.917 1.00 97.31 87 ARG A C 1
ATOM 687 O O . ARG A 1 87 ? -5.798 -0.870 13.151 1.00 97.31 87 ARG A O 1
ATOM 694 N N . VAL A 1 88 ? -7.082 0.909 13.590 1.00 96.38 88 VAL A N 1
ATOM 695 C CA . VAL A 1 88 ? -7.833 0.863 12.334 1.00 96.38 88 VAL A CA 1
ATOM 696 C C . VAL A 1 88 ? -7.776 2.217 11.657 1.00 96.38 88 VAL A C 1
ATOM 698 O O . VAL A 1 88 ? -8.227 3.213 12.219 1.00 96.38 88 VAL A O 1
ATOM 701 N N . LEU A 1 89 ? -7.264 2.223 10.433 1.00 95.00 89 LEU A N 1
ATOM 702 C CA . LEU A 1 89 ? -7.357 3.337 9.505 1.00 95.00 89 LEU A CA 1
ATOM 703 C C . LEU A 1 89 ? -7.960 2.823 8.196 1.00 95.00 89 LEU A C 1
ATOM 705 O O . LEU A 1 89 ? -7.255 2.227 7.381 1.00 95.00 89 LEU A O 1
ATOM 709 N N . ASP A 1 90 ? -9.263 3.030 8.008 1.00 93.31 90 ASP A N 1
ATOM 710 C CA . ASP A 1 90 ? -9.975 2.636 6.787 1.00 93.31 90 ASP A CA 1
ATOM 711 C C . ASP A 1 90 ? -10.583 3.851 6.100 1.00 93.31 90 ASP A C 1
ATOM 713 O O . ASP A 1 90 ? -11.618 4.373 6.492 1.00 93.31 90 ASP A O 1
ATOM 717 N N . ILE A 1 91 ? -9.890 4.318 5.076 1.00 90.75 91 ILE A N 1
ATOM 718 C CA . ILE A 1 91 ? -10.155 5.555 4.347 1.00 90.75 91 ILE A CA 1
ATOM 719 C C . ILE A 1 91 ? -9.917 5.305 2.859 1.00 90.75 91 ILE A C 1
ATOM 721 O O . ILE A 1 91 ? -9.266 6.078 2.160 1.00 90.75 91 ILE A O 1
ATOM 725 N N . LEU A 1 92 ? -10.379 4.157 2.370 1.00 86.25 92 LEU A N 1
ATOM 726 C CA . LEU A 1 92 ? -10.045 3.650 1.043 1.00 86.25 92 LEU A CA 1
ATOM 727 C C . LEU A 1 92 ? -10.413 4.605 -0.113 1.00 86.25 92 LEU A C 1
ATOM 729 O O . LEU A 1 92 ? -9.843 4.506 -1.198 1.00 86.25 92 LEU A O 1
ATOM 733 N N . GLY A 1 93 ? -11.338 5.545 0.099 1.00 81.88 93 GLY A N 1
ATOM 734 C CA . GLY A 1 93 ? -11.655 6.594 -0.874 1.00 81.88 93 GLY A CA 1
ATOM 735 C C . GLY A 1 93 ? -10.672 7.771 -0.909 1.00 81.88 93 GLY A C 1
ATOM 736 O O . GLY A 1 93 ? -10.828 8.659 -1.749 1.00 81.88 93 GLY A O 1
ATOM 737 N N . HIS A 1 94 ? -9.655 7.770 -0.046 1.00 85.12 94 HIS A N 1
ATOM 738 C CA . HIS A 1 94 ? -8.667 8.834 0.101 1.00 85.12 94 HIS A CA 1
ATOM 739 C C . HIS A 1 94 ? -7.275 8.410 -0.347 1.00 85.12 94 HIS A C 1
ATOM 741 O O . HIS A 1 94 ? -6.874 7.251 -0.213 1.00 85.12 94 HIS A O 1
ATOM 747 N N . ARG A 1 95 ? -6.519 9.392 -0.847 1.00 87.12 95 ARG A N 1
ATOM 748 C CA . ARG A 1 95 ? -5.141 9.211 -1.303 1.00 87.12 95 ARG A CA 1
ATOM 749 C C . ARG A 1 95 ? -4.149 9.603 -0.221 1.00 87.12 95 ARG A C 1
ATOM 751 O O . ARG A 1 95 ? -4.171 10.745 0.227 1.00 87.12 95 ARG A O 1
ATOM 758 N N . MET A 1 96 ? -3.264 8.677 0.129 1.00 90.06 96 MET A N 1
ATOM 759 C CA . MET A 1 96 ? -2.063 8.916 0.919 1.00 90.06 96 MET A CA 1
ATOM 760 C C . MET A 1 96 ? -0.904 9.235 -0.021 1.00 90.06 96 MET A C 1
ATOM 762 O O . MET A 1 96 ? -0.521 8.392 -0.835 1.00 90.06 96 MET A O 1
ATOM 766 N N . MET A 1 97 ? -0.331 10.428 0.098 1.00 89.44 97 MET A N 1
ATOM 767 C CA . MET A 1 97 ? 0.851 10.802 -0.673 1.00 89.44 97 MET A CA 1
ATOM 768 C C . MET A 1 97 ? 2.109 10.332 0.054 1.00 89.44 97 MET A C 1
ATOM 770 O O . MET A 1 97 ? 2.338 10.666 1.208 1.00 89.44 97 MET A O 1
ATOM 774 N N . ILE A 1 98 ? 2.950 9.561 -0.621 1.00 88.81 98 ILE A N 1
ATOM 775 C CA . ILE A 1 98 ? 4.278 9.212 -0.125 1.00 88.81 98 ILE A CA 1
ATOM 776 C C . ILE A 1 98 ? 5.265 10.242 -0.648 1.00 88.81 98 ILE A C 1
ATOM 778 O O . ILE A 1 98 ? 5.364 10.460 -1.853 1.00 88.81 98 ILE A O 1
ATOM 782 N N . CYS A 1 99 ? 6.008 10.861 0.265 1.00 80.31 99 CYS A N 1
ATOM 783 C CA . CYS A 1 99 ? 7.083 11.785 -0.059 1.00 80.31 99 CYS A CA 1
ATOM 784 C C . CYS A 1 99 ? 8.339 11.391 0.723 1.00 80.31 99 CYS A C 1
ATOM 786 O O . CYS A 1 99 ? 8.363 11.483 1.949 1.00 80.31 99 CYS A O 1
ATOM 788 N N . SER A 1 100 ? 9.398 10.968 0.025 1.00 72.12 100 SER A N 1
ATOM 789 C CA . SER A 1 100 ? 10.667 10.588 0.667 1.00 72.12 100 SER A CA 1
ATOM 790 C C . SER A 1 100 ? 11.398 11.764 1.323 1.00 72.12 100 SER A C 1
ATOM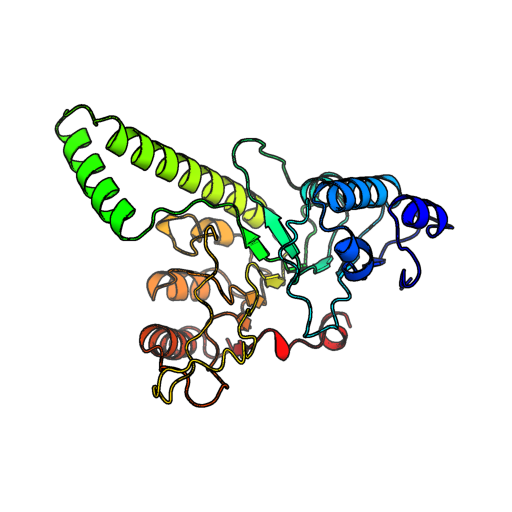 792 O O . SER A 1 100 ? 12.236 11.553 2.195 1.00 72.12 100 SER A O 1
ATOM 794 N N . GLN A 1 101 ? 11.080 13.004 0.934 1.00 74.12 101 GLN A N 1
ATOM 795 C CA . GLN A 1 101 ? 11.769 14.204 1.421 1.00 74.12 101 GLN A CA 1
ATOM 796 C C . GLN A 1 101 ? 11.437 14.543 2.873 1.00 74.12 101 GLN A C 1
ATOM 798 O O . GLN A 1 101 ? 12.208 15.247 3.522 1.00 74.12 101 GLN A O 1
ATOM 803 N N . VAL A 1 102 ? 10.310 14.048 3.390 1.00 70.94 102 VAL A N 1
ATOM 804 C CA . VAL A 1 102 ? 9.912 14.280 4.778 1.00 70.94 102 VAL A CA 1
ATOM 805 C C . VAL A 1 102 ? 9.605 12.932 5.426 1.00 70.94 102 VAL A C 1
ATOM 807 O O . VAL A 1 102 ? 8.446 12.515 5.487 1.00 70.94 102 VAL A O 1
ATOM 810 N N . PRO A 1 103 ? 10.648 12.191 5.854 1.00 70.44 103 PRO A N 1
ATOM 811 C CA . PRO A 1 103 ? 10.480 10.865 6.420 1.00 70.44 103 PRO A CA 1
ATOM 812 C C . PRO A 1 103 ? 9.818 10.987 7.788 1.00 70.44 103 PRO A C 1
ATOM 814 O O . PRO A 1 103 ? 10.464 11.168 8.819 1.00 70.44 103 PRO A O 1
ATOM 817 N N . HIS A 1 104 ? 8.500 10.882 7.797 1.00 78.19 104 HIS A N 1
ATOM 818 C CA . HIS A 1 104 ? 7.731 10.853 9.021 1.00 78.19 104 HIS A CA 1
ATOM 819 C C . HIS A 1 104 ? 7.453 9.411 9.416 1.00 78.19 104 HIS A C 1
ATOM 821 O O . HIS A 1 104 ? 6.759 8.678 8.712 1.00 78.19 104 HIS A O 1
ATOM 827 N N . LEU A 1 105 ? 8.008 8.990 10.549 1.00 84.94 105 LEU A N 1
ATOM 828 C CA . LEU A 1 105 ? 7.689 7.683 11.106 1.00 84.94 105 LEU A CA 1
ATOM 829 C C . LEU A 1 105 ? 6.221 7.661 11.530 1.00 84.94 105 LEU A C 1
ATOM 831 O O . LEU A 1 105 ? 5.738 8.608 12.153 1.00 84.94 105 LEU A O 1
ATOM 835 N N . TRP A 1 106 ? 5.527 6.567 11.230 1.00 92.38 106 TRP A N 1
ATOM 836 C CA . TRP A 1 106 ? 4.221 6.330 11.830 1.00 92.38 106 TRP A CA 1
ATOM 837 C C . TRP A 1 106 ? 4.407 6.139 13.334 1.00 92.38 106 TRP A C 1
ATOM 839 O O . TRP A 1 106 ? 5.305 5.420 13.782 1.00 92.38 106 TRP A O 1
ATOM 849 N N . ALA A 1 107 ? 3.577 6.823 14.111 1.00 92.06 107 ALA A N 1
ATOM 850 C CA . ALA A 1 107 ? 3.659 6.851 15.562 1.00 92.06 107 ALA A CA 1
ATOM 851 C C . ALA A 1 107 ? 3.140 5.568 16.213 1.00 92.06 107 ALA A C 1
ATOM 853 O O . ALA A 1 107 ? 3.467 5.291 17.369 1.00 92.06 107 ALA A O 1
ATOM 854 N N . THR A 1 108 ? 2.336 4.793 15.484 1.00 92.81 108 THR A N 1
ATOM 855 C CA . THR A 1 108 ? 1.813 3.506 15.932 1.00 92.81 108 THR A CA 1
ATOM 856 C C . THR A 1 108 ? 2.535 2.332 15.282 1.00 92.81 108 THR A C 1
ATOM 858 O O . THR A 1 108 ? 2.926 2.376 14.116 1.00 92.81 108 THR A O 1
ATOM 861 N N . ASP A 1 109 ? 2.674 1.265 16.058 1.00 94.44 109 ASP A N 1
ATOM 862 C CA . ASP A 1 109 ? 3.031 -0.097 15.659 1.00 94.44 109 ASP A CA 1
ATOM 863 C C . ASP A 1 109 ? 1.863 -1.080 15.904 1.00 94.44 109 ASP A C 1
ATOM 865 O O . ASP A 1 109 ? 2.019 -2.301 15.822 1.00 94.44 109 ASP A O 1
ATOM 869 N N . LYS A 1 110 ? 0.679 -0.550 16.249 1.00 96.56 110 LYS A N 1
ATOM 870 C CA . LYS A 1 110 ? -0.513 -1.316 16.643 1.00 96.56 110 LYS A CA 1
ATOM 871 C C . LYS A 1 110 ? -1.539 -1.443 15.525 1.00 96.56 110 LYS A C 1
ATOM 873 O O . LYS A 1 110 ? -2.645 -1.914 15.785 1.00 96.56 110 LYS A O 1
ATOM 878 N N . LEU A 1 111 ? -1.198 -1.017 14.313 1.00 97.69 111 LEU A N 1
ATOM 879 C CA . LEU A 1 111 ? -2.133 -0.992 13.204 1.00 97.69 111 LEU A CA 1
ATOM 880 C C . LEU A 1 111 ? -2.512 -2.423 12.804 1.00 97.69 111 LEU A C 1
ATOM 882 O O . LEU A 1 111 ? -1.662 -3.233 12.446 1.00 97.69 111 LEU A O 1
ATOM 886 N N . GLU A 1 112 ? -3.803 -2.723 12.872 1.00 97.94 112 GLU A N 1
ATOM 887 C CA . GLU A 1 112 ? -4.424 -3.989 12.478 1.00 97.94 112 GLU A CA 1
ATOM 888 C C . GLU A 1 112 ? -5.068 -3.877 11.095 1.00 97.94 112 GLU A C 1
ATOM 890 O O . GLU A 1 112 ? -5.123 -4.854 10.350 1.00 97.94 112 GLU A O 1
ATOM 895 N N . THR A 1 113 ? -5.534 -2.685 10.719 1.00 97.19 113 THR A N 1
ATOM 896 C CA . THR A 1 113 ? -6.099 -2.411 9.394 1.00 97.19 113 THR A CA 1
ATOM 897 C C . THR A 1 113 ? -5.604 -1.082 8.858 1.00 97.19 113 THR A C 1
ATOM 899 O O . THR A 1 113 ? -5.772 -0.047 9.500 1.00 97.19 113 THR A O 1
ATOM 902 N N . LEU A 1 114 ? -5.046 -1.123 7.651 1.00 96.12 114 LEU A N 1
ATOM 903 C CA . LEU A 1 114 ? -4.672 0.042 6.863 1.00 96.12 114 LEU A CA 1
ATOM 904 C C . LEU A 1 114 ? -5.292 -0.078 5.480 1.00 96.12 114 LEU A C 1
ATOM 906 O O . LEU A 1 114 ? -4.911 -0.953 4.705 1.00 96.12 114 LEU A O 1
ATOM 910 N N . ARG A 1 115 ? -6.229 0.805 5.156 1.00 94.19 115 ARG A N 1
ATOM 911 C CA . ARG A 1 115 ? -6.888 0.855 3.853 1.00 94.19 115 ARG A CA 1
ATOM 912 C C . ARG A 1 115 ? -6.915 2.288 3.352 1.00 94.19 115 ARG A C 1
ATOM 914 O O . ARG A 1 115 ? -7.597 3.128 3.920 1.00 94.19 115 ARG A O 1
ATOM 921 N N . CYS A 1 116 ? -6.153 2.563 2.303 1.00 93.06 116 CYS A N 1
ATOM 922 C CA . CYS A 1 116 ? -6.037 3.873 1.662 1.00 93.06 116 CYS A CA 1
ATOM 923 C C . CYS A 1 116 ? -5.505 3.699 0.232 1.00 93.06 116 CYS A C 1
ATOM 925 O O . CYS A 1 116 ? -4.990 2.637 -0.106 1.00 93.06 116 CYS A O 1
ATOM 927 N N . GLN A 1 117 ? -5.603 4.726 -0.611 1.00 91.81 117 GLN A N 1
ATOM 928 C CA . GLN A 1 117 ? -4.959 4.735 -1.928 1.00 91.81 117 GLN A CA 1
ATOM 929 C C . GLN A 1 117 ? -3.560 5.329 -1.815 1.00 91.81 117 GLN A C 1
ATOM 931 O O . GLN A 1 117 ? -3.416 6.528 -1.606 1.00 91.81 117 GLN A O 1
ATOM 936 N N . VAL A 1 118 ? -2.512 4.534 -1.980 1.00 93.38 118 VAL A N 1
ATOM 937 C CA . VAL A 1 118 ? -1.144 5.059 -1.901 1.00 93.38 118 VAL A CA 1
ATOM 938 C C . VAL A 1 118 ? -0.692 5.614 -3.248 1.00 93.38 118 VAL A C 1
ATOM 940 O O . VAL A 1 118 ? -0.711 4.915 -4.260 1.00 93.38 118 VAL A O 1
ATOM 943 N N . GLN A 1 119 ? -0.257 6.872 -3.249 1.00 92.31 119 GLN A N 1
ATOM 944 C CA . GLN A 1 119 ? 0.277 7.594 -4.404 1.00 92.31 119 GLN A CA 1
ATOM 945 C C . GLN A 1 119 ? 1.576 8.332 -4.048 1.00 92.31 119 GLN A C 1
ATOM 947 O O . GLN A 1 119 ? 2.061 8.254 -2.923 1.00 92.31 119 GLN A O 1
ATOM 952 N N . GLY A 1 120 ? 2.152 9.063 -5.004 1.00 90.81 120 GLY A N 1
ATOM 953 C CA . GLY A 1 120 ? 3.369 9.859 -4.806 1.00 90.81 120 GLY A CA 1
ATOM 954 C C . GLY A 1 120 ? 4.666 9.082 -5.024 1.00 90.81 120 GLY A C 1
ATOM 955 O O . GLY A 1 120 ? 5.748 9.658 -4.957 1.00 90.81 120 GLY A O 1
ATOM 956 N N . VAL A 1 121 ? 4.583 7.795 -5.366 1.00 92.88 121 VAL A N 1
ATOM 957 C CA . VAL A 1 121 ? 5.755 6.999 -5.724 1.00 92.88 121 VAL A CA 1
ATOM 958 C C . VAL A 1 121 ? 6.009 7.145 -7.221 1.00 92.88 121 VAL A C 1
ATOM 960 O O . VAL A 1 121 ? 5.527 6.354 -8.028 1.00 92.88 121 VAL A O 1
ATOM 963 N N . GLY A 1 122 ? 6.719 8.217 -7.583 1.00 90.69 122 GLY A N 1
ATOM 964 C CA . GLY A 1 122 ? 6.947 8.646 -8.966 1.00 90.69 122 GLY A CA 1
ATOM 965 C C . GLY A 1 122 ? 7.722 7.629 -9.803 1.00 90.69 122 GLY A C 1
ATOM 966 O O . GLY A 1 122 ? 8.952 7.677 -9.868 1.00 90.69 122 GLY A O 1
ATOM 967 N N . ARG A 1 123 ? 7.004 6.725 -10.470 1.00 91.25 123 ARG A N 1
ATOM 968 C CA . ARG A 1 123 ? 7.593 5.672 -11.302 1.00 91.25 123 ARG A CA 1
ATOM 969 C C . ARG A 1 123 ? 8.053 6.214 -12.649 1.00 91.25 123 ARG A C 1
ATOM 971 O O . ARG A 1 123 ? 7.539 7.210 -13.161 1.00 91.25 123 ARG A O 1
ATOM 978 N N . LEU A 1 124 ? 9.038 5.533 -13.222 1.00 93.44 124 LEU A N 1
ATOM 979 C CA . LEU A 1 124 ? 9.391 5.730 -14.619 1.00 93.44 124 LEU A CA 1
ATOM 980 C C . LEU A 1 124 ? 8.323 5.073 -15.495 1.00 93.44 124 LEU A C 1
ATOM 982 O O . LEU A 1 124 ? 7.892 3.951 -15.223 1.00 93.44 124 LEU A O 1
ATOM 986 N N . ASP A 1 125 ? 7.896 5.764 -16.548 1.00 91.94 125 ASP A N 1
ATOM 987 C CA . ASP A 1 125 ? 7.074 5.127 -17.576 1.00 91.94 125 ASP A CA 1
ATOM 988 C C . ASP A 1 125 ? 7.903 4.106 -18.396 1.00 91.94 125 ASP A C 1
ATOM 990 O O . ASP A 1 125 ? 9.138 4.134 -18.354 1.00 91.94 125 ASP A O 1
ATOM 994 N N . PRO A 1 126 ? 7.274 3.208 -19.181 1.00 91.25 126 PRO A N 1
ATOM 995 C CA . PRO A 1 126 ? 8.010 2.190 -19.937 1.00 91.25 126 PRO A CA 1
ATOM 996 C C . PRO A 1 126 ? 9.091 2.747 -20.882 1.00 91.25 126 PRO A C 1
ATOM 998 O O . PRO A 1 126 ? 10.110 2.100 -21.129 1.00 91.25 126 PRO A O 1
ATOM 1001 N N . VAL A 1 127 ? 8.905 3.956 -21.420 1.00 94.75 127 VAL A N 1
ATOM 1002 C CA . VAL A 1 127 ? 9.892 4.610 -22.291 1.00 94.75 127 VAL A CA 1
ATOM 1003 C C . VAL A 1 127 ? 11.063 5.140 -21.462 1.00 94.75 127 VAL A C 1
ATOM 1005 O O . VAL A 1 127 ? 12.225 5.017 -21.867 1.00 94.75 127 VAL A O 1
ATOM 1008 N N . GLU A 1 128 ? 10.777 5.735 -20.308 1.00 95.38 128 GLU A N 1
ATOM 1009 C CA . GLU A 1 128 ? 11.771 6.202 -19.346 1.00 95.38 128 GLU A CA 1
ATOM 1010 C C . GLU A 1 128 ? 12.597 5.050 -18.769 1.00 95.38 128 GLU A C 1
ATOM 1012 O O . GLU A 1 128 ? 13.810 5.201 -18.638 1.00 95.38 128 GLU A O 1
ATOM 1017 N N . GLU A 1 129 ? 12.001 3.884 -18.522 1.00 94.94 129 GLU A N 1
ATOM 1018 C CA . GLU A 1 129 ? 12.711 2.690 -18.049 1.00 94.94 129 GLU A CA 1
ATOM 1019 C C . GLU A 1 129 ? 13.751 2.199 -19.051 1.00 94.94 129 GLU A C 1
ATOM 1021 O O . GLU A 1 129 ? 14.916 2.016 -18.698 1.00 94.94 129 GLU A O 1
ATOM 1026 N N . VAL A 1 130 ? 13.388 2.089 -20.333 1.00 96.25 130 VAL A N 1
ATOM 1027 C CA . VAL A 1 130 ? 14.347 1.727 -21.390 1.00 96.25 130 VAL A CA 1
ATOM 1028 C C . VAL A 1 130 ? 15.493 2.743 -21.453 1.00 96.25 130 VAL A C 1
ATOM 1030 O O . VAL A 1 130 ? 16.661 2.381 -21.650 1.00 96.25 130 VAL A O 1
ATOM 1033 N N . ARG A 1 131 ? 15.191 4.035 -21.275 1.00 96.62 131 ARG A N 1
ATOM 1034 C CA . ARG A 1 131 ? 16.210 5.096 -21.226 1.00 96.62 131 ARG A CA 1
ATOM 1035 C C . ARG A 1 131 ? 17.091 4.981 -19.983 1.00 96.62 131 ARG A C 1
ATOM 1037 O O . ARG A 1 131 ? 18.303 5.157 -20.117 1.00 96.62 131 ARG A O 1
ATOM 1044 N N . TYR A 1 132 ? 16.518 4.663 -18.826 1.00 96.62 132 TYR A N 1
ATOM 1045 C CA . TYR A 1 132 ? 17.237 4.428 -17.578 1.00 96.62 132 TYR A CA 1
ATOM 1046 C C . TYR A 1 132 ? 18.193 3.241 -17.713 1.00 96.62 132 TYR A C 1
ATOM 1048 O O . TYR A 1 132 ? 19.388 3.401 -17.470 1.00 96.62 132 TYR A O 1
ATOM 1056 N N . SER A 1 133 ? 17.735 2.094 -18.224 1.00 96.38 133 SER A N 1
ATOM 1057 C CA . SER A 1 133 ? 18.591 0.920 -18.447 1.00 96.38 133 SER A CA 1
ATOM 1058 C C . SER A 1 133 ? 19.789 1.253 -19.345 1.00 96.38 133 SER A C 1
ATOM 1060 O O . SER A 1 133 ? 20.932 0.923 -19.024 1.00 96.38 133 SER A O 1
ATOM 1062 N N . ARG A 1 134 ? 19.567 1.991 -20.443 1.00 96.25 134 ARG A N 1
ATOM 1063 C CA . ARG A 1 134 ? 20.650 2.459 -21.332 1.00 96.25 134 ARG A CA 1
ATOM 1064 C C . ARG A 1 134 ? 21.594 3.452 -20.644 1.00 96.25 134 ARG A C 1
ATOM 1066 O O . ARG A 1 134 ? 22.798 3.456 -20.927 1.00 96.25 134 ARG A O 1
ATOM 1073 N N . ALA A 1 135 ? 21.065 4.311 -19.772 1.00 96.31 135 ALA A N 1
ATOM 1074 C CA . ALA A 1 135 ? 21.860 5.251 -18.987 1.00 96.31 135 ALA A CA 1
ATOM 1075 C C . ALA A 1 135 ? 22.766 4.514 -17.990 1.00 96.31 135 ALA A C 1
ATOM 1077 O O . ALA A 1 135 ? 23.959 4.807 -17.955 1.00 96.31 135 ALA A O 1
ATOM 1078 N N . MET A 1 136 ? 22.247 3.500 -17.290 1.00 96.31 136 MET A N 1
ATOM 1079 C CA . MET A 1 136 ? 23.015 2.671 -16.354 1.00 96.31 136 MET A CA 1
ATOM 1080 C C . MET A 1 136 ? 24.162 1.924 -17.042 1.00 96.31 136 MET A C 1
ATOM 1082 O O . MET A 1 136 ? 25.285 1.923 -16.543 1.00 96.31 136 MET A O 1
ATOM 1086 N N . VAL A 1 137 ? 23.926 1.347 -18.227 1.00 96.88 137 VAL A N 1
ATOM 1087 C CA . VAL A 1 137 ? 24.999 0.722 -19.026 1.00 96.88 137 VAL A CA 1
ATOM 1088 C C . VAL A 1 137 ? 26.060 1.752 -19.424 1.00 96.88 137 VAL A C 1
ATOM 1090 O O . VAL A 1 137 ? 27.253 1.497 -19.292 1.00 96.88 137 VAL A O 1
ATOM 1093 N N . SER A 1 138 ? 25.644 2.943 -19.866 1.00 95.44 138 SER A N 1
ATOM 1094 C CA . SER A 1 138 ? 26.583 4.012 -20.237 1.00 95.44 138 SER A CA 1
ATOM 1095 C C . SER A 1 138 ? 27.436 4.471 -19.047 1.00 95.44 138 SER A C 1
ATOM 1097 O O . SER A 1 138 ? 28.634 4.688 -19.212 1.00 95.44 138 SER A O 1
ATOM 1099 N N . GLN A 1 139 ? 26.833 4.592 -17.861 1.00 95.69 139 GLN A N 1
ATOM 1100 C CA . GLN A 1 139 ? 27.525 4.980 -16.632 1.00 95.69 139 GLN A CA 1
ATOM 1101 C C . GLN A 1 139 ? 28.566 3.932 -16.217 1.00 95.69 139 GLN A C 1
ATOM 1103 O O . GLN A 1 139 ? 29.686 4.302 -15.875 1.00 95.69 139 GLN A O 1
ATOM 1108 N N . LYS A 1 140 ? 28.239 2.634 -16.317 1.00 96.69 140 LYS A N 1
ATOM 1109 C CA . LYS A 1 140 ? 29.191 1.533 -16.067 1.00 96.69 140 LYS A CA 1
ATOM 1110 C C . LYS A 1 140 ? 30.405 1.569 -17.003 1.00 96.69 140 LYS A C 1
ATOM 1112 O O . LYS A 1 140 ? 31.479 1.131 -16.617 1.00 96.69 140 LYS A O 1
ATOM 1117 N N . LEU A 1 141 ? 30.251 2.131 -18.202 1.00 97.56 141 LEU A N 1
ATOM 1118 C CA . LEU A 1 141 ? 31.337 2.360 -19.165 1.00 97.56 141 LEU A CA 1
ATOM 1119 C C . LEU A 1 141 ? 32.088 3.689 -18.937 1.00 97.56 141 LEU A C 1
ATOM 1121 O O . LEU A 1 141 ? 32.797 4.151 -19.827 1.00 97.56 141 LEU A O 1
ATOM 1125 N N . GLY A 1 142 ? 31.888 4.356 -17.795 1.00 97.00 142 GLY A N 1
ATOM 1126 C CA . GLY A 1 142 ? 32.553 5.618 -17.454 1.00 97.00 142 GLY A CA 1
ATOM 1127 C C . GLY A 1 142 ? 32.051 6.841 -18.230 1.00 97.00 142 GLY A C 1
ATOM 1128 O O . GLY A 1 142 ? 32.652 7.912 -18.155 1.00 97.00 142 GLY A O 1
ATOM 1129 N N . ARG A 1 143 ? 30.949 6.728 -18.986 1.00 96.75 143 ARG A N 1
ATOM 1130 C CA . ARG A 1 143 ? 30.401 7.858 -19.753 1.00 96.75 143 ARG A CA 1
ATOM 1131 C C . ARG A 1 143 ? 29.562 8.752 -18.847 1.00 96.75 143 ARG A C 1
ATOM 1133 O O . ARG A 1 143 ? 28.620 8.282 -18.207 1.00 96.75 143 ARG A O 1
ATOM 1140 N N . LYS A 1 144 ? 29.842 10.059 -18.852 1.00 96.06 144 LYS A N 1
ATOM 1141 C CA . LYS A 1 144 ? 29.033 11.043 -18.118 1.00 96.06 144 LYS A CA 1
ATOM 1142 C C . LYS A 1 144 ? 27.607 11.098 -18.698 1.00 96.06 144 LYS A C 1
ATOM 1144 O O . LYS A 1 144 ? 27.457 11.238 -19.917 1.00 96.06 144 LYS A O 1
ATOM 1149 N N . PRO A 1 145 ? 26.553 10.978 -17.872 1.00 95.62 145 PRO A N 1
ATOM 1150 C CA . PRO A 1 145 ? 25.183 11.112 -18.350 1.00 95.62 145 PRO A CA 1
ATOM 1151 C C . PRO A 1 145 ? 24.920 12.556 -18.794 1.00 95.62 145 PRO A C 1
ATOM 1153 O O . PRO A 1 145 ? 25.357 13.506 -18.149 1.00 95.62 145 PRO A O 1
ATOM 1156 N N . ASN A 1 146 ? 24.183 12.732 -19.894 1.00 96.12 146 ASN A N 1
ATOM 1157 C CA . ASN A 1 146 ? 23.648 14.048 -20.247 1.00 96.12 146 ASN A CA 1
ATOM 1158 C C . ASN A 1 146 ? 22.531 14.458 -19.269 1.00 96.12 146 ASN A C 1
ATOM 1160 O O . ASN A 1 146 ? 22.020 13.622 -18.522 1.00 96.12 146 ASN A O 1
ATOM 1164 N N . VAL A 1 147 ? 22.113 15.727 -19.317 1.00 96.69 147 VAL A N 1
ATOM 1165 C CA . VAL A 1 147 ? 21.115 16.299 -18.391 1.00 96.69 147 VAL A CA 1
ATOM 1166 C C . VAL A 1 147 ? 19.836 15.454 -18.315 1.00 96.69 147 VAL A C 1
ATOM 1168 O O . VAL A 1 147 ? 19.394 15.109 -17.225 1.00 96.69 147 VAL A O 1
ATOM 1171 N N . LYS A 1 148 ? 19.282 15.031 -19.461 1.00 95.88 148 LYS A N 1
ATOM 1172 C CA . LYS A 1 148 ? 18.060 14.206 -19.501 1.00 95.88 148 LYS A CA 1
ATOM 1173 C C . LYS A 1 148 ? 18.253 12.839 -18.833 1.00 95.88 148 LYS A C 1
ATOM 1175 O O . LYS A 1 148 ? 17.372 12.374 -18.119 1.00 95.88 148 LYS A O 1
ATOM 1180 N N . ARG A 1 149 ? 19.399 12.183 -19.050 1.00 95.44 149 ARG A N 1
ATOM 1181 C CA . ARG A 1 149 ? 19.721 10.901 -18.398 1.00 95.44 149 ARG A CA 1
ATOM 1182 C C . ARG A 1 149 ? 19.918 11.074 -16.896 1.00 95.44 149 ARG A C 1
ATOM 1184 O O . ARG A 1 149 ? 19.398 10.261 -16.143 1.00 95.44 149 ARG A O 1
ATOM 1191 N N . ALA A 1 150 ? 20.608 12.134 -16.476 1.00 96.38 150 ALA A N 1
ATOM 1192 C CA . ALA A 1 150 ? 20.794 12.449 -15.063 1.00 96.38 150 ALA A CA 1
ATOM 1193 C C . ALA A 1 150 ? 19.446 12.673 -14.354 1.00 96.38 150 ALA A C 1
ATOM 1195 O O . ALA A 1 150 ? 19.228 12.112 -13.286 1.00 96.38 150 ALA A O 1
ATOM 1196 N N . GLN A 1 151 ? 18.507 13.386 -14.987 1.00 96.25 151 GLN A N 1
ATOM 1197 C CA . GLN A 1 151 ? 17.149 13.586 -14.463 1.00 96.25 151 GLN A CA 1
ATOM 1198 C C . GLN A 1 151 ? 16.365 12.274 -14.314 1.00 96.25 151 GLN A C 1
ATOM 1200 O O . GLN A 1 151 ? 15.734 12.054 -13.284 1.00 96.25 151 GLN A O 1
ATOM 1205 N N . ILE A 1 152 ? 16.414 11.380 -15.311 1.00 96.62 152 ILE A N 1
ATOM 1206 C CA . ILE A 1 152 ? 15.748 10.066 -15.231 1.00 96.62 152 ILE A CA 1
ATOM 1207 C C . ILE A 1 152 ? 16.360 9.218 -14.107 1.00 96.62 152 ILE A C 1
ATOM 1209 O O . ILE A 1 152 ? 15.632 8.601 -13.334 1.00 96.62 152 ILE A O 1
ATOM 1213 N N . MET A 1 153 ? 17.690 9.213 -13.984 1.00 96.38 153 MET A N 1
ATOM 1214 C CA . MET A 1 153 ? 18.383 8.502 -12.907 1.00 96.38 153 MET A CA 1
ATOM 1215 C C . MET A 1 153 ? 18.016 9.062 -11.528 1.00 96.38 153 MET A C 1
ATOM 1217 O O . MET A 1 153 ? 17.754 8.283 -10.617 1.00 96.38 153 MET A O 1
ATOM 1221 N N . GLN A 1 154 ? 17.936 10.388 -11.386 1.00 95.62 154 GLN A N 1
ATOM 1222 C CA . GLN A 1 154 ? 17.512 11.045 -10.150 1.00 95.62 154 GLN A CA 1
ATOM 1223 C C . GLN A 1 154 ? 16.059 10.709 -9.794 1.00 95.62 154 GLN A C 1
ATOM 1225 O O . GLN A 1 154 ? 15.780 10.362 -8.652 1.00 95.62 154 GLN A O 1
ATOM 1230 N N . ARG A 1 155 ? 15.129 10.756 -10.758 1.00 94.25 155 ARG A N 1
ATOM 1231 C CA . ARG A 1 155 ? 13.727 10.363 -10.527 1.00 94.25 155 ARG A CA 1
ATOM 1232 C C . ARG A 1 155 ? 13.614 8.908 -10.088 1.00 94.25 155 ARG A C 1
ATOM 1234 O O . ARG A 1 155 ? 12.902 8.615 -9.136 1.00 94.25 155 ARG A O 1
ATOM 1241 N N . ASN A 1 156 ? 14.356 8.013 -10.736 1.00 95.44 156 ASN A N 1
ATOM 1242 C CA . ASN A 1 156 ? 14.409 6.611 -10.344 1.00 95.44 156 ASN A CA 1
ATOM 1243 C C . ASN A 1 156 ? 14.959 6.433 -8.920 1.00 95.44 156 ASN A C 1
ATOM 1245 O O . ASN A 1 156 ? 14.414 5.650 -8.154 1.00 95.44 156 ASN A O 1
ATOM 1249 N N . GLN A 1 157 ? 15.993 7.188 -8.544 1.00 95.19 157 GLN A N 1
ATOM 1250 C CA . GLN A 1 157 ? 16.531 7.175 -7.182 1.00 95.19 157 GLN A CA 1
ATOM 1251 C C . GLN A 1 157 ? 15.477 7.608 -6.146 1.00 95.19 157 GLN A C 1
ATOM 1253 O O . GLN A 1 157 ? 15.251 6.892 -5.174 1.00 95.19 157 GLN A O 1
ATOM 1258 N N . VAL A 1 158 ? 14.765 8.714 -6.393 1.00 93.56 158 VAL A N 1
ATOM 1259 C CA . VAL A 1 158 ? 13.667 9.188 -5.524 1.00 93.56 158 VAL A CA 1
ATOM 1260 C C . VAL A 1 158 ? 12.530 8.162 -5.434 1.00 93.56 158 VAL A C 1
ATOM 1262 O O . VAL A 1 158 ? 11.945 7.973 -4.366 1.00 93.56 158 VAL A O 1
ATOM 1265 N N . CYS A 1 159 ? 12.228 7.469 -6.537 1.00 93.75 159 CYS A N 1
ATOM 1266 C CA . CYS A 1 159 ? 11.261 6.371 -6.564 1.00 93.75 159 CYS A CA 1
ATOM 1267 C C . CYS A 1 159 ? 11.680 5.241 -5.609 1.00 93.75 159 CYS A C 1
ATOM 1269 O O . CYS A 1 159 ? 10.904 4.872 -4.728 1.00 93.75 159 CYS A O 1
ATOM 1271 N N . PHE A 1 160 ? 12.928 4.766 -5.712 1.00 94.50 160 PHE A N 1
ATOM 1272 C CA . PHE A 1 160 ? 13.474 3.730 -4.827 1.00 94.50 160 PHE A CA 1
ATOM 1273 C C . PHE A 1 160 ? 13.466 4.147 -3.353 1.00 94.50 160 PHE A C 1
ATOM 1275 O O . PHE A 1 160 ? 13.101 3.348 -2.494 1.00 94.50 160 PHE A O 1
ATOM 1282 N N . GLU A 1 161 ? 13.820 5.395 -3.048 1.00 94.62 161 GLU A N 1
ATOM 1283 C CA . GLU A 1 161 ? 13.759 5.934 -1.683 1.00 94.62 161 GLU A CA 1
ATOM 1284 C C . GLU A 1 161 ? 12.325 5.970 -1.147 1.00 94.62 161 GLU A C 1
ATOM 1286 O O . GLU A 1 161 ? 12.083 5.621 0.008 1.00 94.62 161 GLU A O 1
ATOM 1291 N N . SER A 1 162 ? 11.360 6.334 -1.995 1.00 93.94 162 SER A N 1
ATOM 1292 C CA . SER A 1 162 ? 9.939 6.357 -1.636 1.00 93.94 162 SER A CA 1
ATOM 1293 C C . SER A 1 162 ? 9.393 4.948 -1.385 1.00 93.94 162 SER A C 1
ATOM 1295 O O . SER A 1 162 ? 8.671 4.741 -0.408 1.00 93.94 162 SER A O 1
ATOM 1297 N N . HIS A 1 163 ? 9.771 3.959 -2.209 1.00 95.06 163 HIS A N 1
ATOM 1298 C CA . HIS A 1 163 ? 9.452 2.549 -1.951 1.00 95.06 163 HIS A CA 1
ATOM 1299 C C . HIS A 1 163 ? 10.080 2.069 -0.647 1.00 95.06 163 HIS A C 1
ATOM 1301 O O . HIS A 1 163 ? 9.375 1.514 0.190 1.00 95.06 163 HIS A O 1
ATOM 1307 N N . ALA A 1 164 ? 11.380 2.303 -0.454 1.00 95.00 164 ALA A N 1
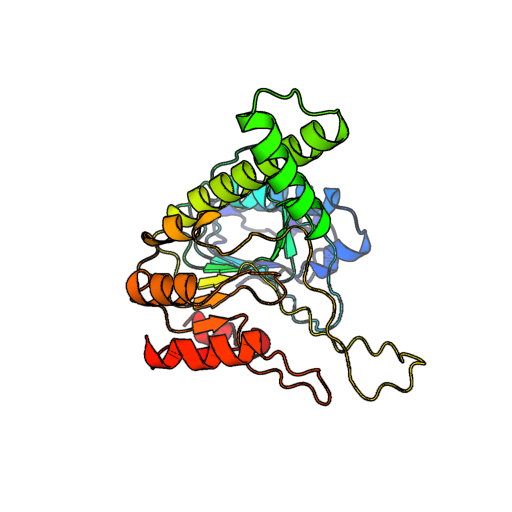ATOM 1308 C CA . ALA A 1 164 ? 12.094 1.874 0.743 1.00 95.00 164 ALA A CA 1
ATOM 1309 C C . ALA A 1 164 ? 11.471 2.471 2.010 1.00 95.00 164 ALA A C 1
ATOM 1311 O O . ALA A 1 164 ? 11.260 1.756 2.987 1.00 95.00 164 ALA A O 1
ATOM 1312 N N . PHE A 1 165 ? 11.110 3.755 1.978 1.00 94.00 165 PHE A N 1
ATOM 1313 C CA . PHE A 1 165 ? 10.414 4.411 3.077 1.00 94.00 165 PHE A CA 1
ATOM 1314 C C . PHE A 1 165 ? 9.055 3.757 3.368 1.00 94.00 165 PHE A C 1
ATOM 1316 O O . PHE A 1 165 ? 8.802 3.372 4.511 1.00 94.00 165 PHE A O 1
ATOM 1323 N N . LEU A 1 166 ? 8.203 3.587 2.350 1.00 94.88 166 LEU A N 1
ATOM 1324 C CA . LEU A 1 166 ? 6.879 2.980 2.506 1.00 94.88 166 LEU A CA 1
ATOM 1325 C C . LEU A 1 166 ? 6.968 1.547 3.048 1.00 94.88 166 LEU A C 1
ATOM 1327 O O . LEU A 1 166 ? 6.289 1.210 4.017 1.00 94.88 166 LEU A O 1
ATOM 1331 N N . TYR A 1 167 ? 7.807 0.708 2.438 1.00 97.06 167 TYR A N 1
ATOM 1332 C CA . TYR A 1 167 ? 7.963 -0.688 2.839 1.00 97.06 167 TYR A CA 1
ATOM 1333 C C . TYR A 1 167 ? 8.544 -0.822 4.243 1.00 97.06 167 TYR A C 1
ATOM 1335 O O . TYR A 1 167 ? 8.068 -1.659 5.010 1.00 97.06 167 TYR A O 1
ATOM 1343 N N . ASN A 1 168 ? 9.476 0.053 4.625 1.00 95.62 168 ASN A N 1
ATOM 1344 C CA . ASN A 1 168 ? 9.984 0.100 5.988 1.00 95.62 168 ASN A CA 1
ATOM 1345 C C . ASN A 1 168 ? 8.867 0.450 6.989 1.00 95.62 168 ASN A C 1
ATOM 1347 O O . ASN A 1 168 ? 8.711 -0.258 7.982 1.00 95.62 168 ASN A O 1
ATOM 1351 N N . GLN A 1 169 ? 8.032 1.467 6.721 1.00 94.75 169 GLN A N 1
ATOM 1352 C CA . GLN A 1 169 ? 6.898 1.793 7.604 1.00 94.75 169 GLN A CA 1
ATOM 1353 C C . GLN A 1 169 ? 5.914 0.629 7.736 1.00 94.75 169 GLN A C 1
ATOM 1355 O O . GLN A 1 169 ? 5.539 0.264 8.852 1.00 94.75 169 GLN A O 1
ATOM 1360 N N . LEU A 1 170 ? 5.534 0.023 6.609 1.00 96.69 170 LEU A N 1
ATOM 1361 C CA . LEU A 1 170 ? 4.613 -1.109 6.584 1.00 96.69 170 LEU A CA 1
ATOM 1362 C C . LEU A 1 170 ? 5.180 -2.309 7.347 1.00 96.69 170 LEU A C 1
ATOM 1364 O O . LEU A 1 170 ? 4.468 -2.883 8.160 1.00 96.69 170 LEU A O 1
ATOM 1368 N N . SER A 1 171 ? 6.459 -2.648 7.157 1.00 97.38 171 SER A N 1
ATOM 1369 C CA . SER A 1 171 ? 7.102 -3.809 7.795 1.00 97.38 171 SER A CA 1
ATOM 1370 C C . SER A 1 171 ? 7.094 -3.764 9.329 1.00 97.38 171 SER A C 1
ATOM 1372 O O . SER A 1 171 ? 7.161 -4.809 9.982 1.00 97.38 171 SER A O 1
ATOM 1374 N N . ARG A 1 172 ? 6.979 -2.569 9.921 1.00 96.75 172 ARG A N 1
ATOM 1375 C CA . ARG A 1 172 ? 6.908 -2.374 11.377 1.00 96.75 172 ARG A CA 1
ATOM 1376 C C . ARG A 1 172 ? 5.529 -2.697 11.954 1.00 96.75 172 ARG A C 1
ATOM 1378 O O . ARG A 1 172 ? 5.421 -2.923 13.154 1.00 96.75 172 ARG A O 1
ATOM 1385 N N . GLN A 1 173 ? 4.490 -2.757 11.121 1.00 97.62 173 GLN A N 1
ATOM 1386 C CA . GLN A 1 173 ? 3.112 -3.021 11.538 1.00 97.62 173 GLN A CA 1
ATOM 1387 C C . GLN A 1 173 ? 2.858 -4.528 11.670 1.00 97.62 173 GLN A C 1
ATOM 1389 O O . GLN A 1 173 ? 2.054 -5.109 10.952 1.00 97.62 173 GLN A O 1
ATOM 1394 N N . THR A 1 174 ? 3.554 -5.205 12.582 1.00 97.81 174 THR A N 1
ATOM 1395 C CA . THR A 1 174 ? 3.511 -6.680 12.694 1.00 97.81 174 THR A CA 1
ATOM 1396 C C . THR A 1 174 ? 2.137 -7.243 13.072 1.00 97.81 174 THR A C 1
ATOM 1398 O O . THR A 1 174 ? 1.882 -8.426 12.849 1.00 97.81 174 THR A O 1
ATOM 1401 N N . LYS A 1 175 ? 1.242 -6.399 13.601 1.00 98.12 175 LYS A N 1
ATOM 1402 C CA . LYS A 1 175 ? -0.156 -6.727 13.920 1.00 98.12 175 LYS A CA 1
ATOM 1403 C C . LYS A 1 175 ? -1.120 -6.529 12.749 1.00 98.12 175 LYS A C 1
ATOM 1405 O O . LYS A 1 175 ? -2.314 -6.770 12.908 1.00 98.12 175 LYS A O 1
ATOM 1410 N N . LEU A 1 176 ? -0.631 -6.081 11.594 1.00 98.44 176 LEU A N 1
ATOM 1411 C CA . LEU A 1 176 ? -1.467 -5.748 10.451 1.00 98.44 176 LEU A CA 1
ATOM 1412 C C . LEU A 1 176 ? -2.122 -7.006 9.875 1.00 98.44 176 LEU A C 1
ATOM 1414 O O . LEU A 1 176 ? -1.439 -7.909 9.398 1.00 98.44 176 LEU A O 1
ATOM 1418 N N . ARG A 1 177 ? -3.456 -7.035 9.904 1.00 98.25 177 ARG A N 1
ATOM 1419 C CA . ARG A 1 177 ? -4.312 -8.110 9.382 1.00 98.25 177 ARG A CA 1
ATOM 1420 C C . ARG A 1 177 ? -4.893 -7.759 8.021 1.00 98.25 177 ARG A C 1
ATOM 1422 O O . ARG A 1 177 ? -5.061 -8.641 7.181 1.00 98.25 177 ARG A O 1
ATOM 1429 N N . VAL A 1 178 ? -5.167 -6.479 7.778 1.00 97.62 178 VA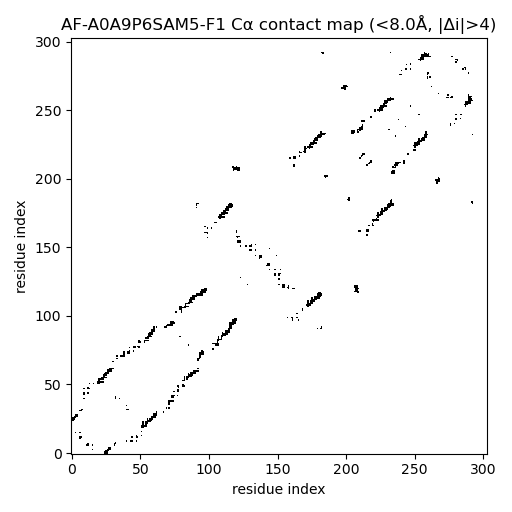L A N 1
ATOM 1430 C CA . VAL A 1 178 ? -5.724 -5.990 6.513 1.00 97.62 178 VAL A CA 1
ATOM 1431 C C . VAL A 1 178 ? -4.865 -4.855 5.973 1.00 97.62 178 VAL A C 1
ATOM 1433 O O . VAL A 1 178 ? -4.728 -3.811 6.609 1.00 97.62 178 VAL A O 1
ATOM 1436 N N . LEU A 1 179 ? -4.324 -5.045 4.772 1.00 97.56 179 LEU A N 1
ATOM 1437 C CA . LEU A 1 179 ? -3.577 -4.031 4.036 1.00 97.56 179 LEU A CA 1
ATOM 1438 C C . LEU A 1 179 ? -4.239 -3.790 2.680 1.00 97.56 179 LEU A C 1
ATOM 1440 O O . LEU A 1 179 ? -4.191 -4.643 1.803 1.00 97.56 179 LEU A O 1
ATOM 1444 N N . GLY A 1 180 ? -4.852 -2.628 2.491 1.00 95.88 180 GLY A N 1
ATOM 1445 C CA . GLY A 1 180 ? -5.362 -2.158 1.208 1.00 95.88 180 GLY A CA 1
ATOM 1446 C C . GLY A 1 180 ? -4.614 -0.903 0.789 1.00 95.88 180 GLY A C 1
ATOM 1447 O O . GLY A 1 180 ? -4.742 0.127 1.443 1.00 95.88 180 GLY A O 1
ATOM 1448 N N . LEU A 1 181 ? -3.832 -0.999 -0.282 1.00 95.31 181 LEU A N 1
ATOM 1449 C CA . LEU A 1 181 ? -3.066 0.121 -0.835 1.00 95.31 181 LEU A CA 1
ATOM 1450 C C . LEU A 1 181 ? -3.732 0.735 -2.068 1.00 95.31 181 LEU A C 1
ATOM 1452 O O . LEU A 1 181 ? -3.407 1.858 -2.438 1.00 95.31 181 LEU A O 1
ATOM 1456 N N . GLY A 1 182 ? -4.619 -0.011 -2.722 1.00 90.94 182 GLY A N 1
ATOM 1457 C CA . GLY A 1 182 ? -5.294 0.394 -3.949 1.00 90.94 182 GLY A CA 1
ATOM 1458 C C . GLY A 1 182 ? -6.788 0.608 -3.765 1.00 90.94 182 GLY A C 1
ATOM 1459 O O . GLY A 1 182 ? -7.361 0.284 -2.728 1.00 90.94 182 GLY A O 1
ATOM 1460 N N . PHE A 1 183 ? -7.433 1.129 -4.802 1.00 85.88 183 PHE A N 1
ATOM 1461 C CA . PHE A 1 183 ? -8.881 1.226 -4.869 1.00 85.88 183 PHE A CA 1
ATOM 1462 C C . PHE A 1 183 ? -9.373 0.873 -6.260 1.00 85.88 183 PHE A C 1
ATOM 1464 O O . PHE A 1 183 ? -8.775 1.202 -7.286 1.00 85.88 183 PHE A O 1
ATOM 1471 N N . ASP A 1 184 ? -10.511 0.197 -6.279 1.00 78.25 184 ASP A N 1
ATOM 1472 C CA . ASP A 1 184 ? -11.128 -0.244 -7.505 1.00 78.25 184 ASP A CA 1
ATOM 1473 C C . ASP A 1 184 ? -11.857 0.917 -8.201 1.00 78.25 184 ASP A C 1
ATOM 1475 O O . ASP A 1 184 ? -13.047 1.154 -7.995 1.00 78.25 184 ASP A O 1
ATOM 1479 N N . HIS A 1 185 ? -11.134 1.643 -9.057 1.00 68.25 185 HIS A N 1
ATOM 1480 C CA . HIS A 1 185 ? -11.682 2.715 -9.895 1.00 68.25 185 HIS A CA 1
ATOM 1481 C C . HIS A 1 185 ? -12.511 2.204 -11.083 1.00 68.25 185 HIS A C 1
ATOM 1483 O O . HIS A 1 185 ? -12.750 2.961 -12.025 1.00 68.25 185 HIS A O 1
ATOM 1489 N N . ARG A 1 186 ? -12.970 0.944 -11.075 1.00 64.88 186 ARG A N 1
ATOM 1490 C CA . ARG A 1 186 ? -13.890 0.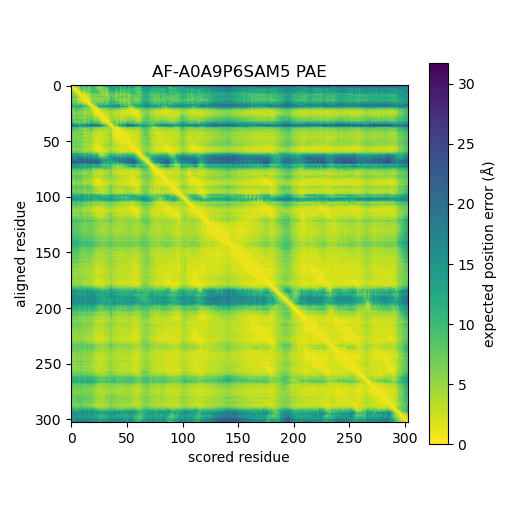394 -12.084 1.00 64.88 186 ARG A CA 1
ATOM 1491 C C . ARG A 1 186 ? -15.304 0.954 -11.897 1.00 64.88 186 ARG A C 1
ATOM 1493 O O . ARG A 1 186 ? -16.287 0.230 -11.755 1.00 64.88 186 ARG A O 1
ATOM 1500 N N . VAL A 1 187 ? -15.411 2.275 -11.905 1.00 60.03 187 VAL A N 1
ATOM 1501 C CA . VAL A 1 187 ? -16.649 2.985 -12.193 1.00 60.03 187 VAL A CA 1
ATOM 1502 C C . VAL A 1 187 ? -17.016 2.615 -13.613 1.00 60.03 187 VAL A C 1
ATOM 1504 O O . VAL A 1 187 ? -16.162 2.655 -14.501 1.00 60.03 187 VAL A O 1
ATOM 1507 N N . LYS A 1 188 ? -18.289 2.317 -13.859 1.00 58.12 188 LYS A N 1
ATOM 1508 C CA . LYS A 1 188 ? -18.826 2.481 -15.206 1.00 58.12 188 LYS A CA 1
ATOM 1509 C C . LYS A 1 188 ? -18.762 3.974 -15.514 1.00 58.12 188 LYS A C 1
ATOM 1511 O O . LYS A 1 188 ? -19.748 4.680 -15.329 1.00 58.12 188 LYS A O 1
ATOM 1516 N N . GLU A 1 189 ? -17.608 4.483 -15.937 1.00 58.22 189 GLU A N 1
ATOM 1517 C CA . GLU A 1 189 ? -17.611 5.714 -16.702 1.00 58.22 189 GLU A CA 1
ATOM 1518 C C . GLU A 1 189 ? -18.382 5.360 -17.972 1.00 58.22 189 GLU A C 1
ATOM 1520 O O . GLU A 1 189 ? -17.839 4.798 -18.920 1.00 58.22 189 GLU A O 1
ATOM 1525 N N . THR A 1 190 ? -19.683 5.655 -17.988 1.00 57.88 190 THR A N 1
ATOM 1526 C CA . THR A 1 190 ? -20.484 5.756 -19.208 1.00 57.88 190 THR A CA 1
ATOM 1527 C C . THR A 1 190 ? -19.980 6.950 -20.009 1.00 57.88 190 THR A C 1
ATOM 1529 O O . THR A 1 190 ? -20.731 7.853 -20.366 1.00 57.88 190 THR A O 1
ATOM 1532 N N . ARG A 1 191 ? -18.683 6.978 -20.325 1.00 58.16 191 ARG A N 1
ATOM 1533 C CA . ARG A 1 191 ? -18.239 7.642 -21.531 1.00 58.16 191 ARG A CA 1
ATOM 1534 C C . ARG A 1 191 ? -18.915 6.849 -22.627 1.00 58.16 191 ARG A C 1
ATOM 1536 O O . ARG A 1 191 ? -18.508 5.732 -22.935 1.00 58.16 191 ARG A O 1
ATOM 1543 N N . GLN A 1 192 ? -20.001 7.405 -23.158 1.00 56.56 192 GLN A N 1
ATOM 1544 C CA . GLN A 1 192 ? -20.507 7.064 -24.478 1.00 56.56 192 GLN A CA 1
ATOM 1545 C C . GLN A 1 192 ? -19.369 7.351 -25.455 1.00 56.56 192 GLN A C 1
ATOM 1547 O O . GLN A 1 192 ? -19.292 8.406 -26.081 1.00 56.56 192 GLN A O 1
ATOM 1552 N N . SER A 1 193 ? -18.402 6.443 -25.493 1.00 56.16 193 SER A N 1
ATOM 1553 C CA . SER A 1 193 ? -17.358 6.446 -26.482 1.00 56.16 193 SER A CA 1
ATOM 1554 C C . SER A 1 193 ? -18.090 6.353 -27.809 1.00 56.16 193 SER A C 1
ATOM 1556 O O . SER A 1 193 ? -18.774 5.374 -28.086 1.00 56.16 193 SER A O 1
ATOM 1558 N N . ARG A 1 194 ? -17.990 7.411 -28.616 1.00 61.59 194 ARG A N 1
ATOM 1559 C CA . ARG A 1 194 ? -18.488 7.435 -29.999 1.00 61.59 194 ARG A CA 1
ATOM 1560 C C . ARG A 1 194 ? -17.761 6.412 -30.887 1.00 61.59 194 ARG A C 1
ATOM 1562 O O . ARG A 1 194 ? -18.096 6.281 -32.060 1.00 61.59 194 ARG A O 1
ATOM 1569 N N . SER A 1 195 ? -16.773 5.696 -30.343 1.00 64.31 195 SER A N 1
ATOM 1570 C CA . SER A 1 195 ? -16.172 4.525 -30.964 1.00 64.31 195 SER A CA 1
ATOM 1571 C C . SER A 1 195 ? -17.176 3.375 -30.997 1.00 64.31 195 SER A C 1
ATOM 1573 O O . SER A 1 195 ? -17.705 2.959 -29.972 1.00 64.31 195 SER A O 1
ATOM 1575 N N . ARG A 1 196 ? -17.368 2.802 -32.184 1.00 67.88 196 ARG A N 1
ATOM 1576 C CA . ARG A 1 196 ? -18.130 1.567 -32.430 1.00 67.88 196 ARG A CA 1
ATOM 1577 C C . ARG A 1 196 ? -17.522 0.318 -31.769 1.00 67.88 196 ARG A C 1
ATOM 1579 O O . ARG A 1 196 ? -18.033 -0.775 -31.989 1.00 67.88 196 ARG A O 1
ATOM 1586 N N . SER A 1 197 ? -16.423 0.443 -31.022 1.00 67.81 197 SER A N 1
ATOM 1587 C CA . SER A 1 197 ? -15.825 -0.682 -30.307 1.00 67.81 197 SER A CA 1
ATOM 1588 C C . SER A 1 197 ? -16.787 -1.176 -29.233 1.00 67.81 197 SER A C 1
ATOM 1590 O O . SER A 1 197 ? -17.107 -0.454 -28.293 1.00 67.81 197 SER A O 1
ATOM 1592 N N . GLU A 1 198 ? -17.232 -2.423 -29.361 1.00 74.88 198 GLU A N 1
ATOM 1593 C CA . GLU A 1 198 ? -18.187 -3.030 -28.433 1.00 74.88 198 GLU A CA 1
ATOM 1594 C C . GLU A 1 198 ? -17.634 -3.184 -27.009 1.00 74.88 198 GLU A C 1
ATOM 1596 O O . GLU A 1 198 ? -18.415 -3.358 -26.075 1.00 74.88 198 GLU A O 1
ATOM 1601 N N . PHE A 1 199 ? -16.315 -3.097 -26.827 1.00 73.94 199 PHE A N 1
ATOM 1602 C CA . PHE A 1 199 ? -15.660 -3.314 -25.543 1.00 73.94 199 PHE A CA 1
ATOM 1603 C C . PHE A 1 199 ? -15.554 -2.035 -24.703 1.00 73.94 199 PHE A C 1
ATOM 1605 O O . PHE A 1 199 ? -15.191 -0.970 -25.201 1.00 73.94 199 PHE A O 1
ATOM 1612 N N . GLN A 1 200 ? -15.848 -2.164 -23.409 1.00 71.19 200 GLN A N 1
ATOM 1613 C CA . GLN A 1 200 ? -15.552 -1.159 -22.395 1.00 71.19 200 GLN A CA 1
ATOM 1614 C C . GLN A 1 200 ? -14.098 -1.337 -21.953 1.00 71.19 200 GLN A C 1
ATOM 1616 O O . GLN A 1 200 ? -13.709 -2.406 -21.479 1.00 71.19 200 GLN A O 1
ATOM 1621 N N . GLU A 1 201 ? -13.290 -0.295 -22.119 1.00 69.94 201 GLU A N 1
ATOM 1622 C CA . GLU A 1 201 ? -11.952 -0.255 -21.536 1.00 69.94 201 GLU A CA 1
ATOM 1623 C C . GLU A 1 201 ? -12.036 0.176 -20.074 1.00 69.94 201 GLU A C 1
ATOM 1625 O O . GLU A 1 201 ? -12.861 1.011 -19.693 1.00 69.94 201 GLU A O 1
ATOM 1630 N N . TYR A 1 202 ? -11.167 -0.401 -19.249 1.00 71.06 202 TYR A N 1
ATOM 1631 C CA . TYR A 1 202 ? -10.981 0.081 -17.893 1.00 71.06 202 TYR A CA 1
ATOM 1632 C C . TYR A 1 202 ? -10.398 1.486 -17.881 1.00 71.06 202 TYR A C 1
ATOM 1634 O O . TYR A 1 202 ? -9.599 1.848 -18.747 1.00 71.06 202 TYR A O 1
ATOM 1642 N N . SER A 1 203 ? -10.737 2.250 -16.840 1.00 76.31 203 SER A N 1
ATOM 1643 C CA . SER A 1 203 ? -9.931 3.408 -16.469 1.00 76.31 203 SER A CA 1
ATOM 1644 C C . SER A 1 203 ? -8.466 2.969 -16.375 1.00 76.31 203 SER A C 1
ATOM 1646 O O . SER A 1 203 ? -8.193 1.911 -15.798 1.00 76.31 203 SER A O 1
ATOM 1648 N N . PRO A 1 204 ? -7.524 3.739 -16.945 1.00 81.69 204 PRO A N 1
ATOM 1649 C CA . PRO A 1 204 ? -6.114 3.396 -16.862 1.00 81.69 204 PRO A CA 1
ATOM 1650 C C . PRO A 1 204 ? -5.696 3.262 -15.396 1.00 81.69 204 PRO A C 1
ATOM 1652 O O . PRO A 1 204 ? -6.211 3.986 -14.537 1.00 81.69 204 PRO A O 1
ATOM 1655 N N . SER A 1 205 ? -4.754 2.355 -15.125 1.00 85.12 205 SER A N 1
ATOM 1656 C CA . SER A 1 205 ? -4.197 2.176 -13.785 1.00 85.12 205 SER A CA 1
ATOM 1657 C C . SER A 1 205 ? -3.725 3.506 -13.210 1.00 85.12 205 SER A C 1
ATOM 1659 O O . SER A 1 205 ? -3.223 4.385 -13.924 1.00 85.12 205 SER A O 1
ATOM 1661 N N . LEU A 1 206 ? -3.887 3.643 -11.900 1.00 85.19 206 LEU A N 1
ATOM 1662 C CA . LEU A 1 206 ? -3.496 4.842 -11.190 1.00 85.19 206 LEU A CA 1
ATOM 1663 C C . LEU A 1 206 ? -1.975 5.033 -11.331 1.00 85.19 206 LEU A C 1
ATOM 1665 O O . LEU A 1 206 ? -1.199 4.090 -11.175 1.00 85.19 206 LEU A O 1
ATOM 1669 N N . ARG A 1 207 ? -1.551 6.251 -11.684 1.00 88.69 207 ARG A N 1
ATOM 1670 C CA . ARG A 1 207 ? -0.127 6.596 -11.798 1.00 88.69 207 ARG A CA 1
ATOM 1671 C C . ARG A 1 207 ? 0.476 6.859 -10.421 1.00 88.69 207 ARG A C 1
ATOM 1673 O O . ARG A 1 207 ? -0.247 7.128 -9.459 1.00 88.69 207 ARG A O 1
ATOM 1680 N N . ASP A 1 208 ? 1.804 6.801 -10.371 1.00 91.56 208 ASP A N 1
ATOM 1681 C CA . ASP A 1 208 ? 2.621 7.088 -9.188 1.00 91.56 208 ASP A CA 1
ATOM 1682 C C . ASP A 1 208 ? 2.258 6.235 -7.964 1.00 91.56 208 ASP A C 1
ATOM 1684 O O . ASP A 1 208 ? 2.313 6.692 -6.820 1.00 91.56 208 ASP A O 1
ATOM 1688 N N . THR A 1 209 ? 1.856 4.987 -8.211 1.00 93.75 209 THR A N 1
ATOM 1689 C CA . THR A 1 209 ? 1.562 4.002 -7.170 1.00 93.75 209 THR A CA 1
ATOM 1690 C C . THR A 1 209 ? 2.801 3.176 -6.828 1.00 93.75 209 THR A C 1
ATOM 1692 O O . THR A 1 209 ? 3.662 2.957 -7.690 1.00 93.75 209 THR A O 1
ATOM 1695 N N . PRO A 1 210 ? 2.881 2.633 -5.602 1.00 94.94 210 PRO A N 1
ATOM 1696 C CA . PRO A 1 210 ? 3.882 1.640 -5.240 1.00 94.94 210 PRO A CA 1
ATOM 1697 C C . PRO A 1 210 ? 3.948 0.481 -6.242 1.00 94.94 210 PRO A C 1
ATOM 1699 O O . PRO A 1 210 ? 2.931 -0.014 -6.728 1.00 94.94 210 PRO A O 1
ATOM 1702 N N . GLU A 1 211 ? 5.167 0.037 -6.530 1.00 95.62 211 GLU A N 1
ATOM 1703 C CA . GLU A 1 211 ? 5.428 -1.162 -7.314 1.00 95.62 211 GLU A CA 1
ATOM 1704 C C . GLU A 1 211 ? 5.507 -2.327 -6.336 1.00 95.62 211 GLU A C 1
ATOM 1706 O O . GLU A 1 211 ? 6.312 -2.265 -5.405 1.00 95.62 211 GLU A O 1
ATOM 1711 N N . LEU A 1 212 ? 4.704 -3.371 -6.534 1.00 96.94 212 LEU A N 1
ATOM 1712 C CA . LEU A 1 212 ? 4.639 -4.543 -5.662 1.00 96.94 212 LEU A CA 1
ATOM 1713 C C . LEU A 1 212 ? 5.514 -5.664 -6.232 1.00 96.94 212 LEU A C 1
ATOM 1715 O O . LEU A 1 212 ? 5.016 -6.724 -6.600 1.00 96.94 212 LEU A O 1
ATOM 1719 N N . SER A 1 213 ? 6.818 -5.399 -6.338 1.00 97.19 213 SER A N 1
ATOM 1720 C CA . SER A 1 213 ? 7.833 -6.346 -6.814 1.00 97.19 213 SER A CA 1
ATOM 1721 C C . SER A 1 213 ? 8.852 -6.643 -5.719 1.00 97.19 213 SER A C 1
ATOM 1723 O O . SER A 1 213 ? 9.082 -5.822 -4.824 1.00 97.19 213 SER A O 1
ATOM 1725 N N . LEU A 1 214 ? 9.529 -7.788 -5.798 1.00 97.75 214 LEU A N 1
ATOM 1726 C CA . LEU A 1 214 ? 10.634 -8.072 -4.877 1.00 97.75 214 LEU A CA 1
ATOM 1727 C C . LEU A 1 214 ? 11.768 -7.049 -5.020 1.00 97.75 214 LEU A C 1
ATOM 1729 O O . LEU A 1 214 ? 12.344 -6.626 -4.018 1.00 97.75 214 LEU A O 1
ATOM 1733 N N . THR A 1 215 ? 12.031 -6.585 -6.244 1.00 95.81 215 THR A N 1
ATOM 1734 C CA . THR A 1 215 ? 13.071 -5.591 -6.547 1.00 95.81 215 THR A CA 1
ATOM 1735 C C . THR A 1 215 ? 12.798 -4.210 -5.960 1.00 95.81 215 THR A C 1
ATOM 1737 O O . THR A 1 215 ? 13.745 -3.501 -5.631 1.00 95.81 215 THR A O 1
ATOM 1740 N N . SER A 1 216 ? 11.531 -3.828 -5.792 1.00 95.25 216 SER A N 1
ATOM 1741 C CA . SER A 1 216 ? 11.143 -2.557 -5.168 1.00 95.25 216 SER A CA 1
ATOM 1742 C C . SER A 1 216 ? 11.045 -2.641 -3.642 1.00 95.25 216 SER A C 1
ATOM 1744 O O . SER A 1 216 ? 10.844 -1.619 -2.996 1.00 95.25 216 SER A O 1
ATOM 1746 N N . GLY A 1 217 ? 11.214 -3.825 -3.044 1.00 96.81 217 GLY A N 1
ATOM 1747 C CA . GLY A 1 217 ? 11.219 -3.996 -1.591 1.00 96.81 217 GLY A CA 1
ATOM 1748 C C . GLY A 1 217 ? 9.994 -4.694 -1.009 1.00 96.81 217 GLY A C 1
ATOM 1749 O O . GLY A 1 217 ? 9.894 -4.756 0.214 1.00 96.81 217 GLY A O 1
ATOM 1750 N N . LEU A 1 218 ? 9.118 -5.299 -1.829 1.00 97.81 218 LEU A N 1
ATOM 1751 C CA . LEU A 1 218 ? 8.003 -6.129 -1.340 1.00 97.81 218 LEU A CA 1
ATOM 1752 C C . LEU A 1 218 ? 8.472 -7.175 -0.311 1.00 97.81 218 LEU A C 1
ATOM 1754 O O . LEU A 1 218 ? 7.774 -7.439 0.665 1.00 97.81 218 LEU A O 1
ATOM 1758 N N . GLY A 1 219 ? 9.691 -7.699 -0.488 1.00 98.12 219 GLY A N 1
ATOM 1759 C CA . GLY A 1 219 ? 10.338 -8.637 0.430 1.00 98.12 219 GLY A CA 1
ATOM 1760 C C . GLY A 1 219 ? 10.404 -8.170 1.891 1.00 98.12 219 GLY A C 1
ATOM 1761 O O . GLY A 1 219 ? 10.378 -9.000 2.794 1.00 98.12 219 GLY A O 1
ATOM 1762 N N . GLN A 1 220 ? 10.431 -6.857 2.146 1.00 98.31 220 GLN A N 1
ATOM 1763 C CA . GLN A 1 220 ? 10.449 -6.295 3.503 1.00 98.31 220 GLN A CA 1
ATOM 1764 C C . GLN A 1 220 ? 9.150 -6.573 4.272 1.00 98.31 220 GLN A C 1
ATOM 1766 O O . GLN A 1 220 ? 9.144 -6.561 5.499 1.00 98.31 220 GLN A O 1
ATOM 1771 N N . LEU A 1 221 ? 8.051 -6.876 3.573 1.00 98.31 221 LEU A N 1
ATOM 1772 C CA . LEU A 1 221 ? 6.771 -7.207 4.197 1.00 98.31 221 LEU A CA 1
ATOM 1773 C C . LEU A 1 221 ? 6.733 -8.628 4.785 1.00 98.31 221 LEU A C 1
ATOM 1775 O O . LEU A 1 221 ? 5.699 -9.050 5.299 1.00 98.31 221 LEU A O 1
ATOM 1779 N N . SER A 1 222 ? 7.841 -9.383 4.762 1.00 98.31 222 SER A N 1
ATOM 1780 C CA . SER A 1 222 ? 7.907 -10.729 5.349 1.00 98.31 222 SER A CA 1
ATOM 1781 C C . SER A 1 222 ? 7.620 -10.758 6.853 1.00 98.31 222 SER A C 1
ATOM 1783 O O . SER A 1 222 ? 7.315 -11.825 7.381 1.00 98.31 222 SER A O 1
ATOM 1785 N N . SER A 1 223 ? 7.742 -9.630 7.558 1.00 98.25 223 SER A N 1
ATOM 1786 C CA . SER A 1 223 ? 7.413 -9.501 8.985 1.00 98.25 223 SER A CA 1
ATOM 1787 C C . SER A 1 223 ? 5.906 -9.519 9.271 1.00 98.25 223 SER A C 1
ATOM 1789 O O . SER A 1 223 ? 5.513 -9.760 10.412 1.00 98.25 223 SER A O 1
ATOM 1791 N N . LEU A 1 224 ? 5.053 -9.312 8.260 1.00 98.44 224 LEU A N 1
ATOM 1792 C CA . LEU A 1 224 ? 3.597 -9.217 8.398 1.00 98.44 224 LEU A CA 1
ATOM 1793 C C . LEU A 1 224 ? 2.935 -10.599 8.502 1.00 98.44 224 LEU A C 1
ATOM 1795 O O . LEU A 1 224 ? 2.150 -11.011 7.650 1.00 98.44 224 LEU A O 1
ATOM 1799 N N . LYS A 1 225 ? 3.277 -11.354 9.551 1.00 98.44 225 LYS A N 1
ATOM 1800 C CA . LYS A 1 225 ? 2.809 -12.740 9.740 1.00 98.44 225 LYS A CA 1
ATOM 1801 C C . LYS A 1 225 ? 1.314 -12.851 10.033 1.00 98.44 225 LYS A C 1
ATOM 1803 O O . LYS A 1 225 ? 0.724 -13.896 9.760 1.00 98.44 225 LYS A O 1
ATOM 1808 N N . GLU A 1 226 ? 0.722 -11.775 10.539 1.00 98.50 226 GLU A N 1
ATOM 1809 C CA . GLU A 1 226 ? -0.700 -11.678 10.862 1.00 98.50 226 GLU A CA 1
ATOM 1810 C C . GLU A 1 226 ? -1.563 -11.230 9.674 1.00 98.50 226 GLU A C 1
ATOM 1812 O O . GLU A 1 226 ? -2.783 -11.190 9.801 1.00 98.50 226 GLU A O 1
ATOM 1817 N N . LEU A 1 227 ? -0.960 -10.931 8.515 1.00 98.62 227 LEU A N 1
ATOM 1818 C CA . LEU A 1 227 ? -1.681 -10.406 7.359 1.00 98.62 227 LEU A CA 1
ATOM 1819 C C . LEU A 1 227 ? -2.631 -11.456 6.773 1.00 98.62 227 LEU A C 1
ATOM 1821 O O . LEU A 1 227 ? -2.198 -12.495 6.274 1.00 98.62 227 LEU A O 1
ATOM 1825 N N . GLU A 1 228 ? -3.927 -11.157 6.803 1.00 98.31 228 GLU A N 1
ATOM 1826 C CA . GLU A 1 228 ? -5.012 -12.011 6.315 1.00 98.31 228 GLU A CA 1
ATOM 1827 C C . GLU A 1 228 ? -5.554 -11.547 4.960 1.00 98.31 228 GLU A C 1
ATOM 1829 O O . GLU A 1 228 ? -5.941 -12.380 4.138 1.00 98.31 228 GLU A O 1
ATOM 1834 N N . ALA A 1 229 ? -5.550 -10.236 4.703 1.00 97.31 229 ALA A N 1
ATOM 1835 C CA . ALA A 1 229 ? -6.033 -9.646 3.461 1.00 97.31 229 ALA A CA 1
ATOM 1836 C C . ALA A 1 229 ? -5.041 -8.622 2.898 1.00 97.31 229 ALA A C 1
ATOM 1838 O O . ALA A 1 229 ? -4.643 -7.689 3.600 1.00 97.31 229 ALA A O 1
ATOM 1839 N N . PHE A 1 230 ? -4.692 -8.762 1.616 1.00 97.69 230 PHE A N 1
ATOM 1840 C CA . PHE A 1 230 ? -3.831 -7.816 0.904 1.00 97.69 230 PHE A CA 1
ATOM 1841 C C . PHE A 1 230 ? -4.484 -7.338 -0.397 1.00 97.69 230 PHE A C 1
ATOM 1843 O O . PHE A 1 230 ? -4.853 -8.157 -1.237 1.00 97.69 230 PHE A O 1
ATOM 1850 N N . GLY A 1 231 ? -4.642 -6.022 -0.557 1.00 95.94 231 GLY A N 1
ATOM 1851 C CA . GLY A 1 231 ? -5.328 -5.398 -1.685 1.00 95.94 231 GLY A CA 1
ATOM 1852 C C . GLY A 1 231 ? -4.533 -4.305 -2.384 1.00 95.94 231 GLY A C 1
ATOM 1853 O O . GLY A 1 231 ? -3.927 -3.445 -1.744 1.00 95.94 231 GLY A O 1
ATOM 1854 N N . PHE A 1 232 ? -4.569 -4.340 -3.712 1.00 95.62 232 PHE A N 1
ATOM 1855 C CA . PHE A 1 232 ? -3.862 -3.430 -4.616 1.00 95.62 232 PHE A CA 1
ATOM 1856 C C . PHE A 1 232 ? -4.665 -3.144 -5.894 1.00 95.62 232 PHE A C 1
ATOM 1858 O O . PHE A 1 232 ? -4.107 -2.938 -6.972 1.00 95.62 232 PHE A O 1
ATOM 1865 N N . GLU A 1 233 ? -5.995 -3.150 -5.807 1.00 91.38 233 GLU A N 1
ATOM 1866 C CA . GLU A 1 233 ? -6.864 -2.817 -6.934 1.00 91.38 233 GLU A CA 1
ATOM 1867 C C . GLU A 1 233 ? -6.514 -1.459 -7.557 1.00 91.38 233 GLU A C 1
ATOM 1869 O O . GLU A 1 233 ? -6.189 -0.496 -6.866 1.00 91.38 233 GLU A O 1
ATOM 1874 N N . GLY A 1 234 ? -6.590 -1.374 -8.886 1.00 88.62 234 GLY A N 1
ATOM 1875 C CA . GLY A 1 234 ? -6.331 -0.132 -9.619 1.00 88.62 234 GLY A CA 1
ATOM 1876 C C . GLY A 1 234 ? -4.854 0.261 -9.735 1.00 88.62 234 GLY A C 1
ATOM 1877 O O . GLY A 1 234 ? -4.553 1.234 -10.426 1.00 88.62 234 GLY A O 1
ATOM 1878 N N . PHE A 1 235 ? -3.926 -0.478 -9.118 1.00 90.75 235 PHE A N 1
ATOM 1879 C CA . PHE A 1 235 ? -2.489 -0.247 -9.270 1.00 90.75 235 PHE A CA 1
ATOM 1880 C C . PHE A 1 235 ? -1.952 -0.872 -10.556 1.00 90.75 235 PHE A C 1
ATOM 1882 O O . PHE A 1 235 ? -2.356 -1.964 -10.954 1.00 90.75 235 PHE A O 1
ATOM 1889 N N . ASP A 1 236 ? -0.929 -0.247 -11.140 1.00 90.00 236 ASP A N 1
ATOM 1890 C CA . ASP A 1 236 ? 0.027 -0.981 -11.973 1.00 90.00 236 ASP A CA 1
ATOM 1891 C C . ASP A 1 236 ? 0.988 -1.756 -11.051 1.00 90.00 236 ASP A C 1
ATOM 1893 O O . ASP A 1 236 ? 2.110 -1.336 -10.785 1.00 90.00 236 ASP A O 1
ATOM 1897 N N . HIS A 1 237 ? 0.510 -2.858 -10.472 1.00 91.69 237 HIS A N 1
ATOM 1898 C CA . HIS A 1 237 ? 1.166 -3.527 -9.342 1.00 91.69 237 HIS A CA 1
ATOM 1899 C C . HIS A 1 237 ? 2.468 -4.265 -9.692 1.00 91.69 237 HIS A C 1
ATOM 1901 O O . HIS A 1 237 ? 3.256 -4.554 -8.798 1.00 91.69 237 HIS A O 1
ATOM 1907 N N . ARG A 1 238 ? 2.693 -4.620 -10.963 1.00 93.19 238 ARG A N 1
ATOM 1908 C CA . ARG A 1 238 ? 3.836 -5.416 -11.466 1.00 93.19 238 ARG A CA 1
ATOM 1909 C C . ARG A 1 238 ? 4.098 -6.804 -10.882 1.00 93.19 238 ARG A C 1
ATOM 1911 O O . ARG A 1 238 ? 4.933 -7.491 -11.455 1.00 93.19 238 ARG A O 1
ATOM 1918 N N . ILE A 1 239 ? 3.346 -7.257 -9.880 1.00 96.69 239 ILE A N 1
ATOM 1919 C CA . ILE A 1 239 ? 3.359 -8.650 -9.386 1.00 96.69 239 ILE A CA 1
ATOM 1920 C C . ILE A 1 239 ? 3.475 -9.659 -10.543 1.00 96.69 239 ILE A C 1
ATOM 1922 O O . ILE A 1 239 ? 2.675 -9.638 -11.490 1.00 96.69 239 ILE A O 1
ATOM 1926 N N . GLY A 1 240 ? 4.496 -10.510 -10.476 1.00 97.62 240 GLY A N 1
ATOM 1927 C CA . GLY A 1 240 ? 4.684 -11.690 -11.310 1.00 97.62 240 GLY A CA 1
ATOM 1928 C C . GLY A 1 240 ? 4.484 -12.978 -10.510 1.00 97.62 240 GLY A C 1
ATOM 1929 O O . GLY A 1 240 ? 3.956 -12.970 -9.399 1.00 97.62 240 GLY A O 1
ATOM 1930 N N . THR A 1 241 ? 4.904 -14.108 -11.078 1.00 98.12 241 THR A N 1
ATOM 1931 C CA . THR A 1 241 ? 4.843 -15.410 -10.392 1.00 98.12 241 THR A CA 1
ATOM 1932 C C . THR A 1 241 ? 5.779 -15.464 -9.190 1.00 98.12 241 THR A C 1
ATOM 1934 O O . THR A 1 241 ? 5.365 -15.939 -8.140 1.00 98.12 241 THR A O 1
ATOM 1937 N N . LEU A 1 242 ? 6.988 -14.900 -9.303 1.00 98.38 242 LEU A N 1
ATOM 1938 C CA . LEU A 1 242 ? 7.969 -14.861 -8.212 1.00 98.38 242 LEU A CA 1
ATOM 1939 C C . LEU A 1 242 ? 7.432 -14.120 -6.981 1.00 98.38 242 LEU A C 1
ATOM 1941 O O . LEU A 1 242 ? 7.598 -14.579 -5.854 1.00 98.38 242 LEU A O 1
ATOM 1945 N N . GLU A 1 243 ? 6.745 -12.994 -7.180 1.00 98.44 243 GLU A N 1
ATOM 1946 C CA . GLU A 1 243 ? 6.085 -12.276 -6.091 1.00 98.44 243 GLU A CA 1
ATOM 1947 C C . GLU A 1 243 ? 4.974 -13.110 -5.442 1.00 98.44 243 GLU A C 1
ATOM 1949 O O . GLU A 1 243 ? 4.861 -13.111 -4.218 1.00 98.44 243 GLU A O 1
ATOM 1954 N N . LEU A 1 244 ? 4.168 -13.838 -6.227 1.00 98.25 244 LEU A N 1
ATOM 1955 C CA . LEU A 1 244 ? 3.111 -14.704 -5.691 1.00 98.25 244 LEU A CA 1
ATOM 1956 C C . LEU A 1 244 ? 3.673 -15.895 -4.906 1.00 98.25 244 LEU A C 1
ATOM 1958 O O . LEU A 1 244 ? 3.166 -16.203 -3.829 1.00 98.25 244 LEU A O 1
ATOM 1962 N N . GLU A 1 245 ? 4.728 -16.535 -5.410 1.00 98.56 245 GLU A N 1
ATOM 1963 C CA . GLU A 1 245 ? 5.467 -17.591 -4.709 1.00 98.56 245 GLU A CA 1
ATOM 1964 C C . GLU A 1 245 ? 6.036 -17.073 -3.388 1.00 98.56 245 GLU A C 1
ATOM 1966 O O . GLU A 1 245 ? 5.858 -17.690 -2.333 1.00 98.56 245 GLU A O 1
ATOM 1971 N N . TRP A 1 246 ? 6.649 -15.887 -3.417 1.00 98.50 246 TRP A N 1
ATOM 1972 C CA . TRP A 1 246 ? 7.153 -15.240 -2.216 1.00 98.50 246 TRP A CA 1
ATOM 1973 C C . TRP A 1 246 ? 6.033 -14.939 -1.210 1.00 98.50 246 TRP A C 1
ATOM 1975 O O . TRP A 1 246 ? 6.204 -15.238 -0.025 1.00 98.50 246 TRP A O 1
ATOM 1985 N N . MET A 1 247 ? 4.890 -14.396 -1.652 1.00 98.50 247 MET A N 1
ATOM 1986 C CA . MET A 1 247 ? 3.739 -14.113 -0.783 1.00 98.50 247 MET A CA 1
ATOM 1987 C C . MET A 1 247 ? 3.196 -15.399 -0.153 1.00 98.50 247 MET A C 1
ATOM 1989 O O . MET A 1 247 ? 2.970 -15.438 1.056 1.00 98.50 247 MET A O 1
ATOM 1993 N N . ALA A 1 248 ? 3.034 -16.460 -0.949 1.00 98.25 248 ALA A N 1
ATOM 1994 C CA . ALA A 1 248 ? 2.551 -17.761 -0.493 1.00 98.25 248 ALA A CA 1
ATOM 1995 C C . ALA A 1 248 ? 3.435 -18.366 0.609 1.00 98.25 248 ALA A C 1
ATOM 1997 O O . ALA A 1 248 ? 2.915 -18.958 1.559 1.00 98.25 248 ALA A O 1
ATOM 1998 N N . LEU A 1 249 ? 4.755 -18.190 0.495 1.00 98.38 249 LEU A N 1
ATOM 1999 C CA . LEU A 1 249 ? 5.733 -18.671 1.468 1.00 98.38 249 LEU A CA 1
ATOM 2000 C C . LEU A 1 249 ? 5.811 -17.785 2.722 1.00 98.38 249 LEU A C 1
ATOM 2002 O O . LEU A 1 249 ? 5.910 -18.293 3.838 1.00 98.38 249 LEU A O 1
ATOM 2006 N N . ASN A 1 250 ? 5.793 -16.459 2.559 1.00 98.50 250 ASN A N 1
ATOM 2007 C CA . ASN A 1 250 ? 6.156 -15.526 3.631 1.00 98.50 250 ASN A CA 1
ATOM 2008 C C . ASN A 1 250 ? 4.972 -14.945 4.408 1.00 98.50 250 ASN A C 1
ATOM 2010 O O . ASN A 1 250 ? 5.186 -14.481 5.534 1.00 98.50 250 ASN A O 1
ATOM 2014 N N . LEU A 1 251 ? 3.757 -14.998 3.854 1.00 98.31 251 LEU A N 1
ATOM 2015 C CA . LEU A 1 251 ? 2.524 -14.474 4.451 1.00 98.31 251 LEU A CA 1
ATOM 2016 C C . LEU A 1 251 ? 1.594 -15.642 4.832 1.00 98.31 251 LEU A C 1
ATOM 2018 O O . LEU A 1 251 ? 0.590 -15.903 4.165 1.00 98.31 251 LEU A O 1
ATOM 2022 N N . PRO A 1 252 ? 1.916 -16.396 5.901 1.00 98.00 252 PRO A N 1
ATOM 2023 C CA . PRO A 1 252 ? 1.298 -17.692 6.180 1.00 98.00 252 PRO A CA 1
ATOM 2024 C C . PRO A 1 252 ? -0.198 -17.607 6.488 1.00 98.00 252 PRO A C 1
ATOM 2026 O O . PRO A 1 252 ? -0.907 -18.594 6.278 1.00 98.00 252 PRO A O 1
ATOM 2029 N N . ARG A 1 253 ? -0.688 -16.453 6.957 1.00 98.31 253 ARG A N 1
ATOM 2030 C CA . ARG A 1 253 ? -2.102 -16.217 7.273 1.00 98.31 253 ARG A CA 1
ATOM 2031 C C . ARG A 1 253 ? -2.886 -15.542 6.155 1.00 98.31 253 ARG A C 1
ATOM 2033 O O . ARG A 1 253 ? -4.083 -15.340 6.330 1.00 98.31 253 ARG A O 1
ATOM 2040 N N . LEU A 1 254 ? -2.262 -15.263 5.010 1.00 98.31 254 LEU A N 1
ATOM 2041 C CA . LEU A 1 254 ? -2.946 -14.641 3.885 1.00 98.31 254 LEU A CA 1
ATOM 2042 C C . LEU A 1 254 ? -4.064 -15.568 3.390 1.00 98.31 254 LEU A C 1
ATOM 2044 O O . LEU A 1 254 ? -3.817 -16.735 3.055 1.00 98.31 254 LEU A O 1
ATOM 2048 N N . LYS A 1 255 ? -5.285 -15.030 3.383 1.00 97.56 255 LYS A N 1
ATOM 2049 C CA . LYS A 1 255 ? -6.538 -15.680 2.972 1.00 97.56 255 LYS A CA 1
ATOM 2050 C C . LYS A 1 255 ? -7.197 -14.949 1.811 1.00 97.56 255 LYS A C 1
ATOM 2052 O O . LYS A 1 255 ? -7.859 -15.588 1.007 1.00 97.56 255 LYS A O 1
ATOM 2057 N N . VAL A 1 256 ? -7.026 -13.632 1.711 1.00 96.75 256 VAL A N 1
ATOM 2058 C CA . VAL A 1 256 ? -7.687 -12.811 0.691 1.00 96.75 256 VAL A CA 1
ATOM 2059 C C . VAL A 1 256 ? -6.655 -12.000 -0.079 1.00 96.75 256 VAL A C 1
ATOM 2061 O O . VAL A 1 256 ? -5.874 -11.250 0.507 1.00 96.75 256 VAL A O 1
ATOM 2064 N N . LEU A 1 257 ? -6.686 -12.122 -1.406 1.00 96.31 257 LEU A N 1
ATOM 2065 C CA . LEU A 1 257 ? -5.901 -11.296 -2.313 1.00 96.31 257 LEU A CA 1
ATOM 2066 C C . LEU A 1 257 ? -6.821 -10.485 -3.224 1.00 96.31 257 LEU A C 1
ATOM 2068 O O . LEU A 1 257 ? -7.675 -11.016 -3.933 1.00 96.31 257 LEU A O 1
ATOM 2072 N N . ARG A 1 258 ? -6.605 -9.181 -3.221 1.00 94.75 258 ARG A N 1
ATOM 2073 C CA . ARG A 1 258 ? -7.446 -8.163 -3.840 1.00 94.75 258 ARG A CA 1
ATOM 2074 C C . ARG A 1 258 ? -6.625 -7.434 -4.907 1.00 94.75 258 ARG A C 1
ATOM 2076 O O . ARG A 1 258 ? -5.509 -7.000 -4.648 1.00 94.75 258 ARG A O 1
ATOM 2083 N N . GLY A 1 259 ? -7.131 -7.361 -6.134 1.00 92.81 259 GLY A N 1
ATOM 2084 C CA . GLY A 1 259 ? -6.407 -6.871 -7.320 1.00 92.81 259 GLY A CA 1
ATOM 2085 C C . GLY A 1 259 ? -6.331 -7.870 -8.478 1.00 92.81 259 GLY A C 1
ATOM 2086 O O . GLY A 1 259 ? -6.174 -7.455 -9.623 1.00 92.81 259 GLY A O 1
ATOM 2087 N N . LEU A 1 260 ? -6.516 -9.171 -8.216 1.00 94.31 260 LEU A N 1
ATOM 2088 C CA . LEU A 1 260 ? -6.482 -10.244 -9.229 1.00 94.31 260 LEU A CA 1
ATOM 2089 C C . LEU A 1 260 ? -7.847 -10.904 -9.494 1.00 94.31 260 LEU A C 1
ATOM 2091 O O . LEU A 1 260 ? -7.929 -11.869 -10.248 1.00 94.31 260 LEU A O 1
ATOM 2095 N N . GLN A 1 261 ? -8.922 -10.398 -8.892 1.00 91.31 261 GLN A N 1
ATOM 2096 C CA . GLN A 1 261 ? -10.283 -10.913 -9.049 1.00 91.31 261 GLN A CA 1
ATOM 2097 C C . GLN A 1 261 ? -10.783 -10.868 -10.493 1.00 91.31 261 GLN A C 1
ATOM 2099 O O . GLN A 1 261 ? -10.370 -10.018 -11.284 1.00 91.31 261 GLN A O 1
ATOM 2104 N N . GLU A 1 262 ? -11.743 -11.740 -10.797 1.00 89.88 262 GLU A N 1
ATOM 2105 C CA . GLU A 1 262 ? -12.430 -11.735 -12.083 1.00 89.88 262 GLU A CA 1
ATOM 2106 C C . GLU A 1 262 ? -13.105 -10.395 -12.375 1.00 89.88 262 GLU A C 1
ATOM 2108 O O . GLU A 1 262 ? -13.690 -9.734 -11.507 1.00 89.88 262 GLU A O 1
ATOM 2113 N N . ASP A 1 263 ? -13.040 -10.013 -13.639 1.00 84.62 263 ASP A N 1
ATOM 2114 C CA . ASP A 1 263 ? -13.705 -8.842 -14.160 1.00 84.62 263 ASP A CA 1
ATOM 2115 C C . ASP A 1 263 ? -15.177 -9.185 -14.423 1.00 84.62 263 ASP A C 1
ATOM 2117 O O . ASP A 1 263 ? -15.516 -9.912 -15.348 1.00 84.62 263 ASP A O 1
ATOM 2121 N N . ARG A 1 264 ? -16.074 -8.685 -13.562 1.00 81.00 264 ARG A N 1
ATOM 2122 C CA . ARG A 1 264 ? -17.523 -8.975 -13.625 1.00 81.00 264 ARG A CA 1
ATOM 2123 C C . ARG A 1 264 ? -18.305 -8.066 -14.577 1.00 81.00 264 ARG A C 1
ATOM 2125 O O . ARG A 1 264 ? -19.519 -8.197 -14.703 1.00 81.00 264 ARG A O 1
ATOM 2132 N N . LEU A 1 265 ? -17.647 -7.087 -15.189 1.00 78.00 265 LEU A N 1
ATOM 2133 C CA . LEU A 1 265 ? -18.303 -6.141 -16.086 1.00 78.00 265 LEU A CA 1
ATOM 2134 C C . LEU A 1 265 ? -18.387 -6.741 -17.493 1.00 78.00 265 LEU A C 1
ATOM 2136 O O . LEU A 1 265 ? -17.414 -7.278 -18.018 1.00 78.00 265 LEU A O 1
ATOM 2140 N N . HIS A 1 266 ? -19.564 -6.641 -18.109 1.00 76.00 266 HIS A N 1
ATOM 2141 C CA . HIS A 1 266 ? -19.767 -7.119 -19.471 1.00 76.00 266 HIS A CA 1
ATOM 2142 C C . HIS A 1 266 ? -18.886 -6.356 -20.463 1.00 76.00 266 HIS A C 1
ATOM 2144 O O . HIS A 1 266 ? -18.768 -5.134 -20.382 1.00 76.00 266 HIS A O 1
ATOM 2150 N N . ARG A 1 267 ? -18.355 -7.089 -21.452 1.00 79.19 267 ARG A N 1
ATOM 2151 C CA . ARG A 1 267 ? -17.586 -6.547 -22.584 1.00 79.19 267 ARG A CA 1
ATOM 2152 C C . ARG A 1 267 ? -16.287 -5.854 -22.179 1.00 79.19 267 ARG A C 1
ATOM 2154 O O . ARG A 1 267 ? -15.862 -4.907 -22.828 1.00 79.19 267 ARG A O 1
ATOM 2161 N N . ILE A 1 268 ? -15.645 -6.332 -21.127 1.00 80.31 268 ILE A N 1
ATOM 2162 C CA . ILE A 1 268 ? -14.300 -5.894 -20.781 1.00 80.31 268 ILE A CA 1
ATOM 2163 C C . ILE A 1 268 ? -13.276 -6.751 -21.502 1.00 80.31 268 ILE A C 1
ATOM 2165 O O . ILE A 1 268 ? -13.453 -7.961 -21.649 1.00 80.31 268 ILE A O 1
ATOM 2169 N N . ARG A 1 269 ? -12.213 -6.102 -21.987 1.00 83.75 269 ARG A N 1
ATOM 2170 C CA . ARG A 1 269 ? -11.093 -6.797 -22.614 1.00 83.75 269 ARG A CA 1
ATOM 2171 C C . ARG A 1 269 ? -10.475 -7.765 -21.606 1.00 83.75 269 ARG A C 1
ATOM 2173 O O . ARG A 1 269 ? -10.088 -7.359 -20.516 1.00 83.75 269 ARG A O 1
ATOM 2180 N N . PHE A 1 270 ? -10.365 -9.029 -22.000 1.00 87.19 270 PHE A N 1
ATOM 2181 C CA . PHE A 1 270 ? -9.732 -10.058 -21.186 1.00 87.19 270 PHE A CA 1
ATOM 2182 C C . PHE A 1 270 ? -8.262 -9.711 -20.914 1.00 87.19 270 PHE A C 1
ATOM 2184 O O . PHE A 1 270 ? -7.495 -9.463 -21.848 1.00 87.19 270 PHE A O 1
ATOM 2191 N N . ASP A 1 271 ? -7.878 -9.700 -19.639 1.00 89.69 271 ASP A N 1
ATOM 2192 C CA . ASP A 1 271 ? -6.491 -9.549 -19.206 1.00 89.69 271 ASP A CA 1
ATOM 2193 C C . ASP A 1 271 ? -5.869 -10.938 -18.992 1.00 89.69 271 ASP A C 1
ATOM 2195 O O . ASP A 1 271 ? -6.038 -11.573 -17.945 1.00 89.69 271 ASP A O 1
ATOM 2199 N N . GLU A 1 272 ? -5.151 -11.415 -20.012 1.00 93.38 272 GLU A N 1
ATOM 2200 C CA . GLU A 1 272 ? -4.479 -12.720 -20.008 1.00 93.38 272 GLU A CA 1
ATOM 2201 C C . GLU A 1 272 ? -3.483 -12.859 -18.853 1.00 93.38 272 GLU A C 1
ATOM 2203 O O . GLU A 1 272 ? -3.407 -13.914 -18.219 1.00 93.38 272 GLU A O 1
ATOM 2208 N N . ARG A 1 273 ? -2.745 -11.788 -18.535 1.00 93.94 273 ARG A N 1
ATOM 2209 C CA . ARG A 1 273 ? -1.741 -11.801 -17.468 1.00 93.94 273 ARG A CA 1
ATOM 2210 C C . ARG A 1 273 ? -2.416 -11.952 -16.111 1.00 93.94 273 ARG A C 1
ATOM 2212 O O . ARG A 1 273 ? -2.012 -12.801 -15.317 1.00 93.94 273 ARG A O 1
ATOM 2219 N N . LYS A 1 274 ? -3.446 -11.154 -15.836 1.00 93.88 274 LYS A N 1
ATOM 2220 C CA . LYS A 1 274 ? -4.209 -11.228 -14.585 1.00 93.88 274 LYS A CA 1
ATOM 2221 C C . LYS A 1 274 ? -4.897 -12.585 -14.436 1.00 93.88 274 LYS A C 1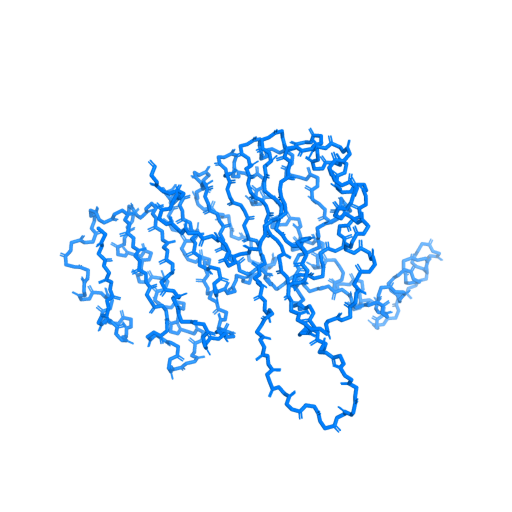
ATOM 2223 O O . LYS A 1 274 ? -4.849 -13.174 -13.357 1.00 93.88 274 LYS A O 1
ATOM 2228 N N . ALA A 1 275 ? -5.478 -13.116 -15.514 1.00 94.69 275 ALA A N 1
ATOM 2229 C CA . ALA A 1 275 ? -6.075 -14.449 -15.524 1.00 94.69 275 ALA A CA 1
ATOM 2230 C C . ALA A 1 275 ? -5.044 -15.551 -15.230 1.00 94.69 275 ALA A C 1
ATOM 2232 O O . ALA A 1 275 ? -5.308 -16.430 -14.407 1.00 94.69 275 ALA A O 1
ATOM 2233 N N . PHE A 1 276 ? -3.854 -15.466 -15.829 1.00 96.69 276 PHE A N 1
ATOM 2234 C CA . PHE A 1 276 ? -2.752 -16.384 -15.554 1.00 96.69 276 PHE A CA 1
ATOM 2235 C C . PHE A 1 276 ? -2.324 -16.336 -14.080 1.00 96.69 276 PHE A C 1
ATOM 2237 O O . PHE A 1 276 ? -2.321 -17.375 -13.418 1.00 96.69 276 PHE A O 1
ATOM 2244 N N . LEU A 1 277 ? -2.052 -15.146 -13.531 1.00 96.62 277 LEU A N 1
ATOM 2245 C CA . LEU A 1 277 ? -1.668 -14.963 -12.122 1.00 96.62 277 LEU A CA 1
ATOM 2246 C C . LEU A 1 277 ? -2.741 -15.489 -11.155 1.00 96.62 277 LEU A C 1
ATOM 2248 O O . LEU A 1 277 ? -2.423 -16.206 -10.205 1.00 96.62 277 LEU A O 1
ATOM 2252 N N . ARG A 1 278 ? -4.019 -15.207 -11.438 1.00 95.88 278 ARG A N 1
ATOM 2253 C CA . ARG A 1 278 ? -5.171 -15.738 -10.693 1.00 95.88 278 ARG A CA 1
ATOM 2254 C C . ARG A 1 278 ? -5.225 -17.267 -10.718 1.00 95.88 278 ARG A C 1
ATOM 2256 O O . ARG A 1 278 ? -5.561 -17.876 -9.714 1.00 95.88 278 ARG A O 1
ATOM 2263 N N . SER A 1 279 ? -4.889 -17.902 -11.840 1.00 96.38 279 SER A N 1
ATOM 2264 C CA . SER A 1 279 ? -4.860 -19.371 -11.941 1.00 96.38 279 SER A CA 1
ATOM 2265 C C . SER A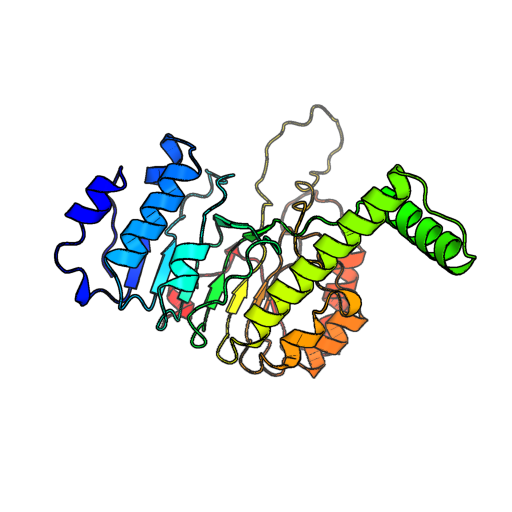 1 279 ? -3.639 -20.011 -11.266 1.00 96.38 279 SER A C 1
ATOM 2267 O O . SER A 1 279 ? -3.664 -21.194 -10.923 1.00 96.38 279 SER A O 1
ATOM 2269 N N . HIS A 1 280 ? -2.565 -19.239 -11.082 1.00 97.50 280 HIS A N 1
ATOM 2270 C CA . HIS A 1 280 ? -1.312 -19.709 -10.507 1.00 97.50 280 HIS A CA 1
ATOM 2271 C C . HIS A 1 280 ? -1.386 -19.807 -8.976 1.00 97.50 280 HIS A C 1
ATOM 2273 O O . HIS A 1 280 ? -0.982 -20.821 -8.409 1.00 97.50 280 HIS A O 1
ATOM 2279 N N . LEU A 1 281 ? -1.960 -18.802 -8.304 1.00 94.06 281 LEU A N 1
ATOM 2280 C CA . LEU A 1 281 ? -1.975 -18.728 -6.839 1.00 94.06 281 LEU A CA 1
ATOM 2281 C C . LEU A 1 281 ? -2.675 -19.914 -6.138 1.00 94.06 281 LEU A C 1
ATOM 2283 O O . LEU A 1 281 ? -2.101 -20.425 -5.175 1.00 94.06 281 LEU A O 1
ATOM 2287 N N . PRO A 1 282 ? -3.826 -20.437 -6.612 1.00 95.88 282 PRO A N 1
ATOM 2288 C CA . PRO A 1 282 ? -4.464 -21.606 -6.003 1.00 95.88 282 PRO A CA 1
ATOM 2289 C C . PRO A 1 282 ? -3.602 -22.874 -6.022 1.00 95.88 282 PRO A C 1
ATOM 2291 O O . PRO A 1 282 ? -3.798 -23.750 -5.186 1.00 95.88 282 PRO A O 1
ATOM 2294 N N . ARG A 1 283 ? -2.629 -22.978 -6.942 1.00 97.25 283 ARG A N 1
ATOM 2295 C CA . ARG A 1 283 ? -1.673 -24.101 -6.971 1.00 97.25 283 ARG A CA 1
ATOM 2296 C C . ARG A 1 283 ? -0.667 -24.025 -5.825 1.00 97.25 283 ARG A C 1
ATOM 2298 O O . ARG A 1 283 ? -0.201 -25.055 -5.358 1.00 97.25 283 ARG A O 1
ATOM 2305 N N . LEU A 1 284 ? -0.342 -22.810 -5.388 1.00 97.31 284 LEU A N 1
ATOM 2306 C CA . LEU A 1 284 ? 0.560 -22.552 -4.267 1.00 97.31 284 LEU A CA 1
ATOM 2307 C C . LEU A 1 284 ? -0.193 -22.610 -2.929 1.00 97.31 284 LEU A C 1
ATOM 2309 O O . LEU A 1 284 ? 0.307 -23.153 -1.947 1.00 97.31 284 LEU A O 1
ATOM 2313 N N . ARG A 1 285 ? -1.389 -22.009 -2.884 1.00 97.00 285 ARG A N 1
ATOM 2314 C CA . ARG A 1 285 ? -2.194 -21.767 -1.679 1.00 97.00 285 ARG A CA 1
ATOM 2315 C C . ARG A 1 285 ? -3.694 -21.825 -2.024 1.00 97.00 285 ARG A C 1
ATOM 2317 O O . ARG A 1 285 ? -4.304 -20.775 -2.241 1.00 97.00 285 ARG A O 1
ATOM 2324 N N . PRO A 1 286 ? -4.315 -23.017 -2.072 1.00 97.19 286 PRO A N 1
ATOM 2325 C CA . PRO A 1 286 ? -5.708 -23.183 -2.507 1.00 97.19 286 PRO A CA 1
ATOM 2326 C C . PRO A 1 286 ? -6.735 -22.488 -1.601 1.00 97.19 286 PRO A C 1
ATOM 2328 O O . PRO A 1 286 ? -7.855 -22.228 -2.026 1.00 97.19 286 PRO A O 1
ATOM 2331 N N . GLN A 1 287 ? -6.363 -22.168 -0.361 1.00 96.94 287 GLN A N 1
ATOM 2332 C CA . GLN A 1 287 ? -7.207 -21.440 0.584 1.00 96.94 287 GLN A CA 1
ATOM 2333 C C . GLN A 1 287 ? -7.284 -19.927 0.321 1.00 96.94 287 GLN A C 1
ATOM 2335 O O . GLN A 1 287 ? -8.097 -19.262 0.960 1.00 96.94 287 GLN A O 1
ATOM 2340 N N . ILE A 1 288 ? -6.431 -19.365 -0.549 1.00 96.25 288 ILE A N 1
ATOM 2341 C CA . ILE A 1 288 ? -6.470 -17.931 -0.855 1.00 96.25 288 ILE A CA 1
ATOM 2342 C C . ILE A 1 288 ? -7.597 -17.642 -1.846 1.00 96.25 288 ILE A C 1
ATOM 2344 O O . ILE A 1 288 ? -7.644 -18.200 -2.940 1.00 96.25 288 ILE A O 1
ATOM 2348 N N . GLN A 1 289 ? -8.474 -16.718 -1.473 1.00 95.31 289 GLN A N 1
ATOM 2349 C CA . GLN A 1 289 ? -9.589 -16.252 -2.281 1.00 95.31 289 GLN A CA 1
ATOM 2350 C C . GLN A 1 289 ? -9.259 -14.929 -2.976 1.00 95.31 289 GLN A C 1
ATOM 2352 O O . GLN A 1 289 ? -8.570 -14.064 -2.429 1.00 95.31 289 GLN A O 1
ATOM 2357 N N . HIS A 1 290 ? -9.793 -14.763 -4.186 1.00 92.19 290 HIS A N 1
ATOM 2358 C CA . HIS A 1 290 ? -9.713 -13.516 -4.938 1.00 92.19 290 HIS A CA 1
ATOM 2359 C C . HIS A 1 290 ? -11.024 -12.743 -4.810 1.00 92.19 290 HIS A C 1
ATOM 2361 O O . HIS A 1 290 ? -12.017 -13.079 -5.457 1.00 92.19 290 HIS A O 1
ATOM 2367 N N . GLU A 1 291 ? -11.024 -11.695 -3.994 1.00 89.25 291 GLU A N 1
ATOM 2368 C CA . GLU A 1 291 ? -12.212 -10.878 -3.737 1.00 89.25 291 GLU A CA 1
ATOM 2369 C C . GLU A 1 291 ? -12.120 -9.512 -4.419 1.00 89.25 291 GLU A C 1
ATOM 2371 O O . GLU A 1 291 ? -11.037 -8.985 -4.661 1.00 89.25 291 GLU A O 1
ATOM 2376 N N . SER A 1 292 ? -13.274 -8.912 -4.712 1.00 80.44 292 SER A N 1
ATOM 2377 C CA . SER A 1 292 ? -13.365 -7.489 -5.050 1.00 80.44 292 SER A CA 1
ATOM 2378 C C . SER A 1 292 ? -13.637 -6.662 -3.797 1.00 80.44 292 SER A C 1
ATOM 2380 O O . SER A 1 292 ? -14.471 -7.077 -2.993 1.00 80.44 292 SER A O 1
ATOM 2382 N N . VAL A 1 293 ? -13.085 -5.445 -3.707 1.00 66.88 293 VAL A N 1
ATOM 2383 C CA . VAL A 1 293 ? -13.414 -4.458 -2.653 1.00 66.88 293 VAL A CA 1
ATOM 2384 C C . VAL A 1 293 ? -14.918 -4.353 -2.368 1.00 66.88 293 VAL A C 1
ATOM 2386 O O . VAL A 1 293 ? -15.309 -4.276 -1.212 1.00 66.88 293 VAL A O 1
ATOM 2389 N N . GLY A 1 294 ? -15.770 -4.376 -3.400 1.00 63.25 294 GLY A N 1
ATOM 2390 C CA . GLY A 1 294 ? -17.222 -4.209 -3.253 1.00 63.25 294 GLY A CA 1
ATOM 2391 C C . GLY A 1 294 ? -17.963 -5.362 -2.563 1.00 63.25 294 GLY A C 1
ATOM 2392 O O . GLY A 1 294 ? -19.146 -5.215 -2.287 1.00 63.25 294 GLY A O 1
ATOM 2393 N N . ALA A 1 295 ? -17.298 -6.491 -2.299 1.00 55.94 295 ALA A N 1
ATOM 2394 C CA . ALA A 1 295 ? -17.843 -7.581 -1.486 1.00 55.94 295 ALA A CA 1
ATOM 2395 C C . ALA A 1 295 ? -17.551 -7.395 0.015 1.00 55.94 295 ALA A C 1
ATOM 2397 O O . ALA A 1 295 ? -18.013 -8.187 0.829 1.00 55.94 295 ALA A O 1
ATOM 2398 N N . TYR A 1 296 ? -16.773 -6.368 0.377 1.00 56.25 296 TYR A N 1
ATOM 2399 C CA . TYR A 1 296 ? -16.447 -6.062 1.761 1.00 56.25 296 TYR A CA 1
ATOM 2400 C C . TYR A 1 296 ? -17.654 -5.446 2.464 1.00 56.25 296 TYR A C 1
ATOM 2402 O O . TYR A 1 296 ? -18.000 -4.290 2.214 1.00 56.25 296 TYR A O 1
ATOM 2410 N N . ASP A 1 297 ? -18.258 -6.221 3.357 1.00 61.84 297 ASP A N 1
ATOM 2411 C CA . ASP A 1 297 ? -19.171 -5.708 4.366 1.00 61.84 297 ASP A CA 1
ATOM 2412 C C . ASP A 1 297 ? -18.346 -5.290 5.599 1.00 61.84 297 ASP A C 1
ATOM 2414 O O . ASP A 1 297 ? -17.781 -6.162 6.271 1.00 61.84 297 ASP A O 1
ATOM 2418 N N . PRO A 1 298 ? -18.207 -3.982 5.889 1.00 56.44 298 PRO A N 1
ATOM 2419 C CA . PRO A 1 298 ? -17.491 -3.531 7.076 1.00 56.44 298 PRO A CA 1
ATOM 2420 C C . PRO A 1 298 ? -18.081 -4.121 8.361 1.00 56.44 298 PRO A C 1
ATOM 2422 O O . PRO A 1 298 ? -17.324 -4.378 9.291 1.00 56.44 298 PRO A O 1
ATOM 2425 N N . ASP A 1 299 ? -19.383 -4.411 8.411 1.00 57.38 299 ASP A N 1
ATOM 2426 C CA . ASP A 1 299 ? -20.048 -4.873 9.633 1.00 57.38 299 ASP A CA 1
ATOM 2427 C C . ASP A 1 299 ? -19.729 -6.342 9.972 1.00 57.38 299 ASP A C 1
ATOM 2429 O O . ASP A 1 299 ? -19.941 -6.775 11.107 1.00 57.38 299 ASP A O 1
ATOM 2433 N N . VAL A 1 300 ? -19.174 -7.106 9.022 1.00 56.78 300 VAL A N 1
ATOM 2434 C CA . VAL 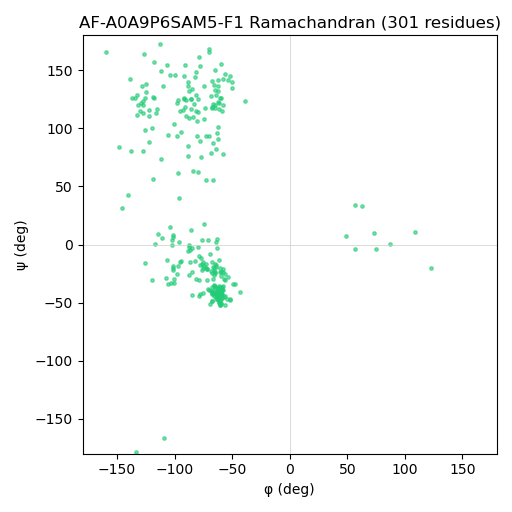A 1 300 ? -18.809 -8.525 9.198 1.00 56.78 300 VAL A CA 1
ATOM 2435 C C . VAL A 1 300 ? -17.397 -8.696 9.765 1.00 56.78 300 VAL A C 1
ATOM 2437 O O . VAL A 1 300 ? -17.112 -9.700 10.410 1.00 56.78 300 VAL A O 1
ATOM 2440 N N . PHE A 1 301 ? -16.499 -7.734 9.542 1.00 47.59 301 PHE A N 1
ATOM 2441 C CA . PHE A 1 301 ? -15.080 -7.883 9.898 1.00 47.59 301 PHE A CA 1
ATOM 2442 C C . PHE A 1 301 ? -14.711 -7.304 11.275 1.00 47.59 301 PHE A C 1
ATOM 2444 O O . PHE A 1 301 ? -13.627 -7.592 11.782 1.00 47.59 301 PHE A O 1
ATOM 2451 N N . TRP A 1 302 ? -15.591 -6.490 11.870 1.00 49.88 302 TRP A N 1
ATOM 2452 C CA . TRP A 1 302 ? -15.367 -5.820 13.160 1.00 49.88 302 TRP A CA 1
ATOM 2453 C C . TRP A 1 302 ? -16.083 -6.470 14.358 1.00 49.88 302 TRP A C 1
ATOM 2455 O O . TRP A 1 302 ? -16.017 -5.911 15.455 1.00 49.88 302 TRP A O 1
ATOM 2465 N N . GLN A 1 303 ? -16.765 -7.605 14.155 1.00 47.28 303 GLN A N 1
ATOM 2466 C CA . GLN A 1 303 ? -17.351 -8.430 15.226 1.00 47.28 303 GLN A CA 1
ATOM 2467 C C . GLN A 1 303 ? -16.310 -9.393 15.800 1.00 47.28 303 GLN A C 1
ATOM 2469 O O . GLN A 1 303 ? -16.286 -9.538 17.042 1.00 47.28 303 GLN A O 1
#

Secondary structure (DSSP, 8-state):
-EEE-S--SHHHHHHH-SSGGG--EEEE-THHHHTT--HHHHHHHHHHHHHH-TT--EEEE----TT-----B---HHHHHH-TT--EEEEEEEEEEP-TTS----S-S--SEEEEEEE---PPPHHHHHHHHHHHHHHHTTPPPPHHHHHHHHHHHHHHHHHHHHHHHHHT-TT--EEE-------------SS---SBPPPPPBSSPPP-STTTTGGGGGG-TT--EEE-TTB-----HHHHHHHHHH-TT--EEESS----STTBPP-HHHHHHHHHHHHH-TT-EEE-GGG--HHHH--

pLDDT: mean 85.49, std 14.04, range [47.28, 98.62]

Solvent-accessible surface area (backbone atoms only — not comparable to full-atom values): 16500 Å² total; per-residue (Å²): 130,57,71,59,85,82,52,62,47,65,66,41,51,61,69,70,47,82,62,34,78,76,42,38,51,43,40,40,48,64,73,51,58,51,82,72,72,48,54,63,60,44,36,52,34,28,44,49,50,37,70,49,29,66,52,30,27,32,42,36,53,59,78,79,65,95,76,71,85,55,86,53,56,37,52,49,62,50,41,42,51,55,24,52,60,28,28,34,41,39,35,47,73,31,31,37,71,47,56,60,91,62,81,71,67,62,48,35,55,52,30,30,31,42,26,27,21,48,27,56,26,50,65,69,51,78,71,51,45,57,51,40,55,54,42,54,57,39,44,78,70,73,44,82,69,52,74,71,48,46,51,50,48,51,44,48,50,53,23,52,47,27,35,47,52,52,34,54,56,55,30,55,23,42,52,22,27,34,43,26,43,28,42,75,65,79,61,84,71,79,68,80,60,88,60,87,63,83,55,49,77,75,70,75,56,50,74,29,33,65,58,47,30,60,90,51,36,49,63,52,46,50,53,26,49,48,22,29,34,45,31,38,22,43,43,64,34,75,61,51,70,69,42,51,54,47,44,61,70,42,28,73,46,48,36,37,39,29,61,51,37,84,80,86,61,82,49,50,76,84,54,66,67,49,53,49,53,50,64,48,46,45,77,78,39,67,77,44,42,61,44,58,79,89,74,65,56,73,82,72,77,77,115

Sequence (303 aa):
MNLLQDASTAGDLKDLIITPHTLKSLTVNWNMFIKEETYYTLLEASKAIAACLPRLEVLVDNLKSKIAYSRVSFALEPILQSYHNLRVLDILGHRMMICSQVPHLWATDKLETLRCQVQGVGRLDPVEEVRYSRAMVSQKLGRKPNVKRAQIMQRNQVCFESHAFLYNQLSRQTKLRVLGLGFDHRVKETRQSRSRSEFQEYSPSLRDTPELSLTSGLGQLSSLKELEAFGFEGFDHRIGTLELEWMALNLPRLKVLRGLQEDRLHRIRFDERKAFLRSHLPRLRPQIQHESVGAYDPDVFWQ

Foldseek 3Di:
DDEPPPDLALVSVLVVCPPQAPDAEYEYACVSPPVVVDLVRLASSLLSNLVRHLNHQYYEYPCPDPPDLDPHAHDCLSVQQRHQNHAYDHDQSHEHAQFLVDLRARNYLNHAADHYAYFNLADDDPVLVVLQVVLVVCVVVVHDDDPVNVVSVVSVVRNLSSLVSVLVNLLSNLNHAYAHHAAAPQDPPPPVPPDPQQADEGDQADHRGDACDVVSPVLSNLSNQNHAEHEHHSHPHPDDLVSLLSCLVRNVNHQEYHHLDDDPDPRHDDDPRSVVSVVNNCVSPVNHDYDYPVVDDVVVPPD

Radius of gyration: 20.65 Å; Cα contacts (8 Å, |Δi|>4): 520; chains: 1; bounding box: 56×49×58 Å

Mean predicted aligned error: 6.2 Å

Nearest PDB structures (foldseek):
  6mky-assembly1_A  TM=6.682E-01  e=4.664E-04  Homo sapiens
  8xi3-assembly1_A  TM=4.533E-01  e=2.193E-02  Mus musculus
  3oex-assembly1_B  TM=3.234E-01  e=2.067E-02  Salmonella enterica subsp. enterica serovar Typhimurium
  4h3d-assembly2_C  TM=3.208E-01  e=1.643E-01  Clostridioides difficile 630
  4cnn-assembly1_A  TM=2.614E-01  e=1.549E-01  Salmonella enterica subsp. enterica serovar Typhi